Protein AF-A0A959URP3-F1 (afdb_monomer_lite)

Sequence (213 aa):
LNSGLGSYWPALAELLVPLSKSKFEQAGRLFHVIRETRNDAVHQGAWARHKAEHLTTLFLLLEEAMTLALMSKPDLTAQDLMITKPVIAESWHLLAHVRTLMLSNSFSYLPYPVEEDGTKQWHLLSDMAILKWIGQALTDPKKKSARLSFSVKQALEYQQDHEPGPLTISEATVRPPTASLSELTDRLEKDPEPILIVEDGRLLGLITAFDVM

Radius of gyration: 22.17 Å; chains: 1; bounding box: 57×44×55 Å

Foldseek 3Di:
DPDALVNCVVVLLVLLVVDDPVLSVLLVVLSVVLRVVVVDPDDDDVVVVVNVVSVVSNVVSSVVSVLSVQVVDPQDWLLNQFDFPFAAAEQQDQLLRVLCVCVVVVHQWHWYWDQDPNATFIWIQGPVLSCVQLVQQPVPPVVSVVSSRDGNNCQQVDDDPPGDHGRDIGGAAEDERSHGLVVLVVVCVVPQDWYFHDDPSDTGGIDGPVSND

Secondary structure (DSSP, 8-state):
----GGGGHHHHHHHTTTS-HHHHHHHHHHHHHHHHHHH-----HHHHHHHHHHHHHHHHHHHHHHHHHHHT-TT-BHHHHSEES-----TTSBHHHHHHHHHHHT-SEEEEEEEETTEEEEEEEEHHHHHHHHHTTTT-HHHHHHHHTSBHHHHHS---TTS------EEPPEE-TT-BHHHHHHHHHH--SPEEEEETTEEEEEE-GGGG-

pLDDT: mean 87.93, std 10.28, range [42.81, 98.12]

Structure (mmCIF, N/CA/C/O backbone):
data_AF-A0A959URP3-F1
#
_entry.id   AF-A0A959URP3-F1
#
loop_
_atom_site.group_PDB
_atom_site.id
_atom_site.type_symbol
_atom_site.label_atom_id
_atom_site.label_alt_id
_atom_site.label_comp_id
_atom_site.label_asym_id
_atom_site.label_entity_id
_atom_site.label_seq_id
_atom_site.pdbx_PDB_ins_code
_atom_site.Cartn_x
_atom_site.Cartn_y
_atom_site.Cartn_z
_atom_site.occupancy
_atom_site.B_iso_or_equiv
_atom_site.auth_seq_id
_atom_site.auth_comp_id
_atom_site.auth_asym_id
_atom_site.auth_atom_id
_atom_site.pdbx_PDB_model_num
ATOM 1 N N . LEU A 1 1 ? 18.078 -27.498 -18.596 1.00 42.81 1 LEU A N 1
ATOM 2 C CA . LEU A 1 1 ? 17.920 -26.114 -18.097 1.00 42.81 1 LEU A CA 1
ATOM 3 C C . LEU A 1 1 ? 18.828 -25.943 -16.884 1.00 42.81 1 LEU A C 1
ATOM 5 O O . LEU A 1 1 ? 18.405 -26.218 -15.777 1.00 42.81 1 LEU A O 1
ATOM 9 N N . ASN A 1 2 ? 20.104 -25.621 -17.101 1.00 47.50 2 ASN A N 1
ATOM 10 C CA . ASN A 1 2 ? 21.076 -25.401 -16.020 1.00 47.50 2 ASN A CA 1
ATOM 11 C C . ASN A 1 2 ? 21.906 -24.151 -16.338 1.00 47.50 2 ASN A C 1
ATOM 13 O O . ASN A 1 2 ? 23.132 -24.162 -16.360 1.00 47.50 2 ASN A O 1
ATOM 17 N N . SER A 1 3 ? 21.220 -23.064 -16.677 1.00 57.06 3 SER A N 1
ATOM 18 C CA . SER A 1 3 ? 21.856 -21.773 -16.876 1.00 57.06 3 SER A CA 1
ATOM 19 C C . SER A 1 3 ? 22.027 -21.127 -15.493 1.00 57.06 3 SER A C 1
ATOM 21 O O . SER A 1 3 ? 21.067 -20.739 -14.830 1.00 57.06 3 SER A O 1
ATOM 23 N N . GLY A 1 4 ? 23.266 -21.119 -14.986 1.00 70.81 4 GLY A N 1
ATOM 24 C CA . GLY A 1 4 ? 23.600 -20.485 -13.706 1.00 70.81 4 GLY A CA 1
ATOM 25 C C . GLY A 1 4 ? 23.263 -18.990 -13.708 1.00 70.81 4 GLY A C 1
ATOM 26 O O . GLY A 1 4 ? 23.092 -18.401 -14.774 1.00 70.81 4 GLY A O 1
ATOM 27 N N . LEU A 1 5 ? 23.199 -18.354 -12.530 1.00 72.00 5 LEU A N 1
ATOM 28 C CA . LEU A 1 5 ? 22.758 -16.955 -12.388 1.00 72.00 5 LEU A CA 1
ATOM 29 C C . LEU A 1 5 ? 23.497 -15.990 -13.340 1.00 72.00 5 LEU A C 1
ATOM 31 O O . LEU A 1 5 ? 22.887 -15.080 -13.881 1.00 72.00 5 LEU A O 1
ATOM 35 N N . GLY A 1 6 ? 24.778 -16.244 -13.636 1.00 77.06 6 GLY A N 1
ATOM 36 C CA . GLY A 1 6 ? 25.571 -15.435 -14.572 1.00 77.06 6 GLY A CA 1
ATOM 37 C C . GLY A 1 6 ? 25.043 -15.372 -16.013 1.00 77.06 6 GLY A C 1
ATOM 38 O O . GLY A 1 6 ? 25.339 -14.410 -16.710 1.00 77.06 6 GLY A O 1
ATOM 39 N N . SER A 1 7 ? 24.237 -16.342 -16.452 1.00 85.19 7 SER A N 1
ATOM 40 C CA . SER A 1 7 ? 23.626 -16.345 -17.792 1.00 85.19 7 SER A CA 1
ATOM 41 C C . SER A 1 7 ? 22.581 -15.246 -18.001 1.00 85.19 7 SER A C 1
ATOM 43 O O . SER A 1 7 ? 22.300 -14.897 -19.142 1.00 85.19 7 SER A O 1
ATOM 45 N N . TYR A 1 8 ? 22.040 -14.679 -16.918 1.00 84.44 8 TYR A N 1
ATOM 46 C CA . TYR A 1 8 ? 21.043 -13.608 -16.968 1.00 84.44 8 TYR A CA 1
ATOM 47 C C . TYR A 1 8 ? 21.668 -12.210 -17.034 1.00 84.44 8 TYR A C 1
ATOM 49 O O . TYR A 1 8 ? 20.955 -11.244 -17.288 1.00 84.44 8 TYR A O 1
ATOM 57 N N . TRP A 1 9 ? 22.988 -12.084 -16.838 1.00 87.88 9 TRP A N 1
ATOM 58 C CA . TRP A 1 9 ? 23.658 -10.782 -16.859 1.00 87.88 9 TRP A CA 1
ATOM 59 C C . TRP A 1 9 ? 23.457 -10.002 -18.165 1.00 87.88 9 TRP A C 1
ATOM 61 O O . TRP A 1 9 ? 23.167 -8.820 -18.059 1.00 87.88 9 TRP A O 1
ATOM 71 N N . PRO A 1 10 ? 23.546 -10.598 -19.374 1.00 89.50 10 PRO A N 1
ATOM 72 C CA . PRO A 1 10 ? 23.329 -9.845 -20.610 1.00 89.50 10 PRO A CA 1
ATOM 73 C C . PRO A 1 10 ? 21.941 -9.194 -20.674 1.00 89.50 10 PRO A C 1
ATOM 75 O O . PRO A 1 10 ? 21.843 -8.002 -20.937 1.00 89.50 10 PRO A O 1
ATOM 78 N N . ALA A 1 11 ? 20.888 -9.942 -20.333 1.00 87.44 11 ALA A N 1
ATOM 79 C CA . ALA A 1 11 ? 19.521 -9.422 -20.311 1.00 87.44 11 ALA A CA 1
ATOM 80 C C . ALA A 1 11 ? 19.326 -8.343 -19.230 1.00 87.44 11 ALA A C 1
ATOM 82 O O . ALA A 1 11 ? 18.676 -7.329 -19.465 1.00 87.44 11 ALA A O 1
ATOM 83 N N . LEU A 1 12 ? 19.921 -8.527 -18.045 1.00 86.44 12 LEU A N 1
ATOM 84 C CA . LEU A 1 12 ? 19.889 -7.509 -16.991 1.00 86.44 12 LEU A CA 1
ATOM 85 C C . LEU A 1 12 ? 20.676 -6.255 -17.388 1.00 86.44 12 LEU A C 1
ATOM 87 O O . LEU A 1 12 ? 20.239 -5.148 -17.105 1.00 86.44 12 LEU A O 1
ATOM 91 N N . ALA A 1 13 ? 21.813 -6.407 -18.062 1.00 88.69 13 ALA A N 1
ATOM 92 C CA . ALA A 1 13 ? 22.610 -5.287 -18.539 1.00 88.69 13 ALA A CA 1
ATOM 93 C C . ALA A 1 13 ? 21.848 -4.462 -19.584 1.00 88.69 13 ALA A C 1
ATOM 95 O O . ALA A 1 13 ? 21.914 -3.239 -19.528 1.00 88.69 13 ALA A O 1
ATOM 96 N N . GLU A 1 14 ? 21.088 -5.101 -20.479 1.00 89.25 14 GLU A N 1
ATOM 97 C CA . GLU A 1 14 ? 20.195 -4.402 -21.414 1.00 89.25 14 GLU A CA 1
ATOM 98 C C . GLU A 1 14 ? 19.126 -3.582 -20.681 1.00 89.25 14 GLU A C 1
ATOM 100 O O . GLU A 1 14 ? 18.909 -2.419 -21.018 1.00 89.25 14 GLU A O 1
ATOM 105 N N . LEU A 1 15 ? 18.516 -4.144 -19.631 1.00 86.19 15 LEU A N 1
ATOM 106 C CA . LEU A 1 15 ? 17.539 -3.426 -18.807 1.00 86.19 15 LEU A CA 1
ATOM 107 C C . LEU A 1 15 ? 18.145 -2.222 -18.078 1.00 86.19 15 LEU A C 1
ATOM 109 O O . LEU A 1 15 ? 17.456 -1.232 -17.880 1.00 86.19 15 LEU A O 1
ATOM 113 N N . LEU A 1 16 ? 19.421 -2.291 -17.693 1.00 89.94 16 LEU A N 1
ATOM 114 C CA . LEU A 1 16 ? 20.114 -1.252 -16.924 1.00 89.94 16 LEU A CA 1
ATOM 115 C C . LEU A 1 16 ? 20.685 -0.114 -17.790 1.00 89.94 16 LEU A C 1
ATOM 117 O O . LEU A 1 16 ? 21.208 0.853 -17.237 1.00 89.94 16 LEU A O 1
ATOM 121 N N . VAL A 1 17 ? 20.596 -0.203 -19.124 1.00 90.12 17 VAL A N 1
ATOM 122 C CA . VAL A 1 17 ? 21.086 0.826 -20.067 1.00 90.12 17 VAL A CA 1
ATOM 123 C C . VAL A 1 17 ? 20.580 2.246 -19.764 1.00 90.12 17 VAL A C 1
ATOM 125 O O . VAL A 1 17 ? 21.378 3.173 -19.909 1.00 90.12 17 VAL A O 1
ATOM 128 N N . PRO A 1 18 ? 19.321 2.466 -19.330 1.00 88.56 18 PRO A N 1
ATOM 129 C CA . PRO A 1 18 ? 18.831 3.808 -19.010 1.00 88.56 18 PRO A CA 1
ATOM 130 C C . PRO A 1 18 ? 19.547 4.482 -17.827 1.00 88.56 18 PRO A C 1
ATOM 132 O O . PRO A 1 18 ? 19.448 5.697 -17.665 1.00 88.56 18 PRO A O 1
ATOM 135 N N . LEU A 1 19 ? 20.263 3.727 -16.987 1.00 89.62 19 LEU A N 1
ATOM 136 C CA . LEU A 1 19 ? 20.943 4.274 -15.815 1.00 89.62 19 LEU A CA 1
ATOM 137 C C . LEU A 1 19 ? 22.211 5.055 -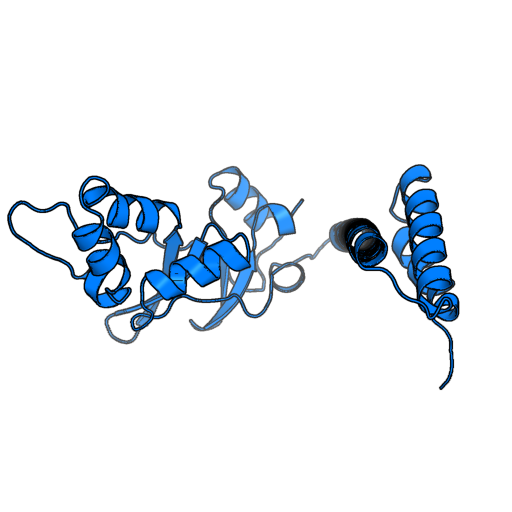16.181 1.00 89.62 19 LEU A C 1
ATOM 139 O O . LEU A 1 19 ? 22.889 4.806 -17.177 1.00 89.62 19 LEU A O 1
ATOM 143 N N . SER A 1 20 ? 22.620 5.955 -15.282 1.00 90.88 20 SER A N 1
ATOM 144 C CA . SER A 1 20 ? 23.944 6.582 -15.373 1.00 90.88 20 SER A CA 1
ATOM 145 C C . SER A 1 20 ? 25.072 5.541 -15.329 1.00 90.88 20 SER A C 1
ATOM 147 O O . SER A 1 20 ? 24.964 4.513 -14.656 1.00 90.88 20 SER A O 1
ATOM 149 N N . LYS A 1 21 ? 26.216 5.853 -15.954 1.00 90.94 21 LYS A N 1
ATOM 150 C CA . LYS A 1 21 ? 27.402 4.976 -15.974 1.00 90.94 21 LYS A CA 1
ATOM 151 C C . LYS A 1 21 ? 27.806 4.472 -14.580 1.00 90.94 21 LYS A C 1
ATOM 153 O O . LYS A 1 21 ? 28.089 3.292 -14.415 1.00 90.94 21 LYS A O 1
ATOM 158 N N . SER A 1 22 ? 27.786 5.347 -13.571 1.00 93.06 22 SER A N 1
ATOM 159 C CA . SER A 1 22 ? 28.130 4.986 -12.186 1.00 93.06 22 SER A CA 1
ATOM 160 C C . SER A 1 22 ? 27.169 3.940 -11.601 1.00 93.06 22 SER A C 1
ATOM 162 O O . SER A 1 22 ? 27.611 2.943 -11.024 1.00 93.06 22 SER A O 1
ATOM 164 N N . LYS A 1 23 ? 25.856 4.129 -11.802 1.00 90.62 23 LYS A N 1
ATOM 165 C CA . LYS A 1 23 ? 24.812 3.199 -11.344 1.00 90.62 23 LYS A CA 1
ATOM 166 C C . LYS A 1 23 ? 24.862 1.869 -12.099 1.00 90.62 23 LYS A C 1
ATOM 168 O O . LYS A 1 23 ? 24.754 0.816 -11.478 1.00 90.62 23 LYS A O 1
ATOM 173 N N . PHE A 1 24 ? 25.121 1.898 -13.406 1.00 90.81 24 PHE A N 1
ATOM 174 C CA . PHE A 1 24 ? 25.333 0.693 -14.210 1.00 90.81 24 PHE A CA 1
ATOM 175 C C . PHE A 1 24 ? 26.529 -0.132 -13.699 1.00 90.81 24 PHE A C 1
ATOM 177 O O . PHE A 1 24 ? 26.418 -1.335 -13.459 1.00 90.81 24 PHE A O 1
ATOM 184 N N . GLU A 1 25 ? 27.673 0.516 -13.454 1.00 90.81 25 GLU A N 1
ATOM 185 C CA . GLU A 1 25 ? 28.853 -0.146 -12.886 1.00 90.81 25 GLU A CA 1
ATOM 186 C C . GLU A 1 25 ? 28.585 -0.690 -11.473 1.00 90.81 25 GLU A C 1
ATOM 188 O O . GLU A 1 25 ? 29.051 -1.778 -11.124 1.00 90.81 25 GLU A O 1
ATOM 193 N N . GLN A 1 26 ? 27.818 0.038 -10.654 1.00 92.38 26 GLN A N 1
ATOM 194 C CA . GLN A 1 26 ? 27.389 -0.416 -9.330 1.00 92.38 26 GLN A CA 1
ATOM 195 C C . GLN A 1 26 ? 26.505 -1.663 -9.412 1.00 92.38 26 GLN A C 1
ATOM 197 O O . GLN A 1 26 ? 26.771 -2.627 -8.694 1.00 92.38 26 GLN A O 1
ATOM 202 N N . ALA A 1 27 ? 25.511 -1.679 -10.301 1.00 90.31 27 ALA A N 1
ATOM 203 C CA . ALA A 1 27 ? 24.654 -2.837 -10.528 1.00 90.31 27 ALA A CA 1
ATOM 204 C C . ALA A 1 27 ? 25.477 -4.065 -10.949 1.00 90.31 27 ALA A C 1
ATOM 206 O O . ALA A 1 27 ? 25.278 -5.153 -10.408 1.00 90.31 27 ALA A O 1
ATOM 207 N N . GLY A 1 28 ? 26.476 -3.882 -11.822 1.00 90.12 28 GLY A N 1
ATOM 208 C CA . GLY A 1 28 ? 27.412 -4.946 -12.201 1.00 90.12 28 GLY A CA 1
ATOM 209 C C . GLY A 1 28 ? 28.213 -5.499 -11.025 1.00 90.12 28 GLY A C 1
ATOM 210 O O . GLY A 1 28 ? 28.312 -6.719 -10.862 1.00 90.12 28 GLY A O 1
ATOM 211 N N . ARG A 1 29 ? 28.732 -4.626 -10.150 1.00 90.56 29 ARG A N 1
ATOM 212 C CA . ARG A 1 29 ? 29.422 -5.056 -8.921 1.00 90.56 29 ARG A CA 1
ATOM 213 C C . ARG A 1 29 ? 28.488 -5.822 -7.985 1.00 90.56 29 ARG A C 1
ATOM 215 O O . ARG A 1 29 ? 28.868 -6.886 -7.501 1.00 90.56 29 ARG A O 1
ATOM 222 N N . LEU A 1 30 ? 27.275 -5.320 -7.751 1.00 90.00 30 LEU A N 1
ATOM 223 C CA . LEU A 1 30 ? 26.287 -5.963 -6.877 1.00 90.00 30 LEU A CA 1
ATOM 224 C C . LEU A 1 30 ? 25.868 -7.334 -7.414 1.00 90.00 30 LEU A C 1
ATOM 226 O O . LEU A 1 30 ? 25.884 -8.314 -6.669 1.00 90.00 30 LEU A O 1
ATOM 230 N N . PHE A 1 31 ? 25.579 -7.430 -8.713 1.00 87.88 31 PHE A N 1
ATOM 231 C CA . PHE A 1 31 ? 25.250 -8.691 -9.370 1.00 87.88 31 PHE A CA 1
ATOM 232 C C . PHE A 1 31 ? 26.387 -9.711 -9.248 1.00 87.88 31 PHE A C 1
ATOM 234 O O . PHE A 1 31 ? 26.143 -10.871 -8.912 1.00 87.88 31 PHE A O 1
ATOM 241 N N . HIS A 1 32 ? 27.637 -9.283 -9.459 1.00 86.56 32 HIS A N 1
ATOM 242 C CA . HIS A 1 32 ? 28.803 -10.143 -9.271 1.00 86.56 32 HIS A CA 1
ATOM 243 C C . HIS A 1 32 ? 28.893 -10.650 -7.827 1.00 86.56 32 HIS A C 1
ATOM 245 O O . HIS A 1 32 ? 29.015 -11.854 -7.612 1.00 86.56 32 HIS A O 1
ATOM 251 N N . VAL A 1 33 ? 28.762 -9.760 -6.836 1.00 84.19 33 VAL A N 1
ATOM 252 C CA . VAL A 1 33 ? 28.784 -10.139 -5.415 1.00 84.19 33 VAL A CA 1
ATOM 253 C C . VAL A 1 33 ? 27.692 -11.161 -5.103 1.00 84.19 33 VAL A C 1
ATOM 255 O O . VAL A 1 33 ? 27.986 -12.166 -4.464 1.00 84.19 33 VAL A O 1
ATOM 258 N N . ILE A 1 34 ? 26.463 -10.966 -5.589 1.00 82.56 34 ILE A N 1
ATOM 259 C CA . ILE A 1 34 ? 25.344 -11.902 -5.390 1.00 82.56 34 ILE A CA 1
ATOM 260 C C . ILE A 1 34 ? 25.616 -13.255 -6.061 1.00 82.56 34 ILE A C 1
ATOM 262 O O . ILE A 1 34 ? 25.319 -14.305 -5.486 1.00 82.56 34 ILE A O 1
ATOM 266 N N . ARG A 1 35 ? 26.205 -13.254 -7.261 1.00 82.19 35 ARG A N 1
ATOM 267 C CA . ARG A 1 35 ? 26.544 -14.474 -8.002 1.00 82.19 35 ARG A CA 1
ATOM 268 C C . ARG A 1 35 ? 27.600 -15.309 -7.283 1.00 82.19 35 ARG A C 1
ATOM 270 O O . ARG A 1 35 ? 27.363 -16.499 -7.081 1.00 82.19 35 ARG A O 1
ATOM 277 N N . GLU A 1 36 ? 28.723 -14.702 -6.901 1.00 78.25 36 GLU A N 1
ATOM 278 C CA . GLU A 1 36 ? 29.783 -15.382 -6.138 1.00 78.25 36 GLU A CA 1
ATOM 279 C C . GLU A 1 36 ? 29.213 -15.916 -4.825 1.00 78.25 36 GLU A C 1
ATOM 281 O O . GLU A 1 36 ? 29.305 -17.098 -4.526 1.00 78.25 36 GLU A O 1
ATOM 286 N N . THR A 1 37 ? 28.437 -15.081 -4.141 1.00 71.81 37 THR A N 1
ATOM 287 C CA . THR A 1 37 ? 27.746 -15.426 -2.901 1.00 71.81 37 THR A CA 1
ATOM 288 C C . THR A 1 37 ? 26.794 -16.625 -3.008 1.00 71.81 37 THR A C 1
ATOM 290 O O . THR A 1 37 ? 26.614 -17.351 -2.031 1.00 71.81 37 THR A O 1
ATOM 293 N N . ARG A 1 38 ? 26.113 -16.809 -4.146 1.00 70.81 38 ARG A N 1
ATOM 294 C CA . ARG A 1 38 ? 25.241 -17.971 -4.396 1.00 70.81 38 ARG A CA 1
ATOM 295 C C . ARG A 1 38 ? 26.061 -19.241 -4.619 1.00 70.81 38 ARG A C 1
ATOM 297 O O . ARG A 1 38 ? 25.599 -20.333 -4.303 1.00 70.81 38 ARG A O 1
ATOM 304 N N . ASN A 1 39 ? 27.224 -19.096 -5.247 1.00 68.62 39 ASN A N 1
ATOM 305 C CA . ASN A 1 39 ? 28.123 -20.203 -5.549 1.00 68.62 39 ASN A CA 1
ATOM 306 C C . ASN A 1 39 ? 28.945 -20.613 -4.315 1.00 68.62 39 ASN A C 1
ATOM 308 O O . ASN A 1 39 ? 29.257 -21.792 -4.166 1.00 68.62 39 ASN A O 1
ATOM 312 N N . ASP A 1 40 ? 29.184 -19.676 -3.399 1.00 66.12 40 ASP A N 1
ATOM 313 C CA . ASP A 1 40 ? 29.741 -19.914 -2.074 1.00 66.12 40 ASP A CA 1
ATOM 314 C C . ASP A 1 40 ? 28.659 -20.488 -1.145 1.00 66.12 40 ASP A C 1
ATOM 316 O O . ASP A 1 40 ? 27.966 -19.786 -0.401 1.00 66.12 40 ASP A O 1
ATOM 320 N N . ALA A 1 41 ? 28.492 -21.809 -1.172 1.00 56.88 41 ALA A N 1
ATOM 321 C CA . ALA A 1 41 ? 27.824 -22.503 -0.083 1.00 56.88 41 ALA A CA 1
ATOM 322 C C . ALA A 1 41 ? 28.705 -22.348 1.161 1.00 56.88 41 ALA A C 1
ATOM 324 O O . ALA A 1 41 ? 29.733 -23.007 1.174 1.00 56.88 41 ALA A O 1
ATOM 325 N N . VAL A 1 42 ? 28.366 -21.496 2.152 1.00 55.00 42 VAL A N 1
ATOM 326 C CA . VAL A 1 42 ? 28.785 -21.645 3.571 1.00 55.00 42 VAL A CA 1
ATOM 327 C C . VAL A 1 42 ? 28.341 -20.503 4.519 1.00 55.00 42 VAL A C 1
ATOM 329 O O . VAL A 1 42 ? 28.271 -19.322 4.194 1.00 55.00 42 VAL A O 1
ATOM 332 N N . HIS A 1 43 ? 28.029 -20.974 5.728 1.00 61.22 43 HIS A N 1
ATOM 333 C CA . HIS A 1 43 ? 27.783 -20.421 7.066 1.00 61.22 43 HIS A CA 1
ATOM 334 C C . HIS A 1 43 ? 28.288 -19.002 7.424 1.00 61.22 43 HIS A C 1
ATOM 336 O O . HIS A 1 43 ? 29.491 -18.799 7.524 1.00 61.22 43 HIS A O 1
ATOM 342 N N . GLN A 1 44 ? 27.363 -18.076 7.759 1.00 58.66 44 GLN A N 1
ATOM 343 C CA . GLN A 1 44 ? 27.418 -17.102 8.886 1.00 58.66 44 GLN A CA 1
ATOM 344 C C . GLN A 1 44 ? 26.278 -16.052 8.806 1.00 58.66 44 GLN A C 1
ATOM 346 O O . GLN A 1 44 ? 25.977 -15.506 7.747 1.00 58.66 44 GLN A O 1
ATOM 351 N N . GLY A 1 45 ? 25.641 -15.734 9.943 1.00 60.00 45 GLY A N 1
ATOM 352 C CA . GLY A 1 45 ? 24.441 -14.875 10.008 1.00 60.00 45 GLY A CA 1
ATOM 353 C C . GLY A 1 45 ? 24.665 -13.369 9.790 1.00 60.00 45 GLY A C 1
ATOM 354 O O . GLY A 1 45 ? 23.763 -12.686 9.311 1.00 60.00 45 GLY A O 1
ATOM 355 N N . ALA A 1 46 ? 25.855 -12.834 10.089 1.00 60.66 46 ALA A N 1
ATOM 356 C CA . ALA A 1 46 ? 26.200 -11.437 9.779 1.00 60.66 46 ALA A CA 1
ATOM 357 C C . ALA A 1 46 ? 26.308 -11.206 8.262 1.00 60.66 46 ALA A C 1
ATOM 359 O O . ALA A 1 46 ? 25.862 -10.187 7.739 1.00 60.66 46 ALA A O 1
ATOM 360 N N . TRP A 1 47 ? 26.809 -12.215 7.549 1.00 64.81 47 TRP A N 1
ATOM 361 C CA . TRP A 1 47 ? 26.951 -12.193 6.102 1.00 64.81 47 TRP A CA 1
ATOM 362 C C . TRP A 1 47 ? 25.587 -12.224 5.394 1.00 64.81 47 TRP A C 1
ATOM 364 O O . TRP A 1 47 ? 25.392 -11.520 4.413 1.00 64.81 47 TRP A O 1
ATOM 374 N N . ALA A 1 48 ? 24.588 -12.931 5.937 1.00 64.38 48 ALA A N 1
ATOM 375 C CA . ALA A 1 48 ? 23.228 -12.950 5.385 1.00 64.38 48 ALA A CA 1
ATOM 376 C C . ALA A 1 48 ? 22.529 -11.574 5.376 1.00 64.38 48 ALA A C 1
ATOM 378 O O . ALA A 1 48 ? 21.798 -11.276 4.434 1.00 64.38 48 ALA A O 1
ATOM 379 N N . ARG A 1 49 ? 22.773 -10.715 6.379 1.00 68.19 49 ARG A N 1
ATOM 380 C CA . ARG A 1 49 ? 22.201 -9.354 6.416 1.00 68.19 49 ARG A CA 1
ATOM 381 C C . ARG A 1 49 ? 22.797 -8.455 5.338 1.00 68.19 49 ARG A C 1
ATOM 383 O O . ARG A 1 49 ? 22.055 -7.841 4.584 1.00 68.19 49 ARG A O 1
ATOM 390 N N . HIS A 1 50 ? 24.121 -8.467 5.211 1.00 72.81 50 HIS A N 1
ATOM 391 C CA . HIS A 1 50 ? 24.833 -7.718 4.175 1.00 72.81 50 HIS A CA 1
ATOM 392 C C . HIS A 1 50 ? 24.419 -8.157 2.754 1.00 72.81 50 HIS A C 1
ATOM 394 O O . HIS A 1 50 ? 24.332 -7.351 1.833 1.00 72.81 50 HIS A O 1
ATOM 400 N N . LYS A 1 51 ? 24.084 -9.442 2.566 1.00 74.19 51 LYS A N 1
ATOM 401 C CA . LYS A 1 51 ? 23.518 -9.940 1.300 1.00 74.19 51 LYS A CA 1
ATOM 402 C C . LYS A 1 51 ? 22.125 -9.411 1.007 1.00 74.19 51 LYS A C 1
ATOM 404 O O . LYS A 1 51 ? 21.844 -9.089 -0.142 1.00 74.19 51 LYS A O 1
ATOM 409 N N . ALA A 1 52 ? 21.254 -9.391 2.015 1.00 78.56 52 ALA A N 1
ATOM 410 C CA . ALA A 1 52 ? 19.910 -8.855 1.861 1.00 78.56 52 ALA A CA 1
ATOM 411 C C . ALA A 1 52 ? 19.984 -7.383 1.439 1.00 78.56 52 ALA A C 1
ATOM 413 O O . ALA A 1 52 ? 19.317 -6.996 0.492 1.00 78.56 52 ALA A O 1
ATOM 414 N N . GLU A 1 53 ? 20.887 -6.609 2.042 1.00 85.12 53 GLU A N 1
ATOM 415 C CA . GLU A 1 53 ? 21.139 -5.214 1.669 1.00 85.12 53 GLU A CA 1
ATOM 416 C C . GLU A 1 53 ? 21.614 -5.060 0.212 1.00 85.12 53 GLU A C 1
ATOM 418 O O . GLU A 1 53 ? 21.071 -4.248 -0.539 1.00 85.12 53 GLU A O 1
ATOM 423 N N . HIS A 1 54 ? 22.573 -5.879 -0.234 1.00 86.06 54 HIS A N 1
ATOM 424 C CA . HIS A 1 54 ? 23.042 -5.866 -1.626 1.00 86.06 54 HIS A CA 1
ATOM 425 C C . HIS A 1 54 ? 21.961 -6.275 -2.632 1.00 86.06 54 HIS A C 1
ATOM 427 O O . HIS A 1 54 ? 21.886 -5.693 -3.714 1.00 86.06 54 HIS A O 1
ATOM 433 N N . LEU A 1 55 ? 21.131 -7.264 -2.288 1.00 86.62 55 LEU A N 1
ATOM 434 C CA . LEU A 1 55 ? 19.985 -7.671 -3.102 1.00 86.62 55 LEU A CA 1
ATOM 435 C C . LEU A 1 55 ? 18.961 -6.548 -3.202 1.00 86.62 55 LEU A C 1
ATOM 437 O O . LEU A 1 55 ? 18.567 -6.206 -4.311 1.00 86.62 55 LEU A O 1
ATOM 441 N N . THR A 1 56 ? 18.593 -5.935 -2.075 1.00 87.94 56 THR A N 1
ATOM 442 C CA . THR A 1 56 ? 17.706 -4.768 -2.056 1.00 87.94 56 THR A CA 1
ATOM 443 C C . THR A 1 56 ? 18.266 -3.657 -2.934 1.00 87.94 56 THR A C 1
ATOM 445 O O . THR A 1 56 ? 17.558 -3.144 -3.788 1.00 87.94 56 THR A O 1
ATOM 448 N N . THR A 1 57 ? 19.556 -3.340 -2.811 1.00 90.19 57 THR A N 1
ATOM 449 C CA . THR A 1 57 ? 20.187 -2.286 -3.621 1.00 90.19 57 THR A CA 1
ATOM 450 C C . THR A 1 57 ? 20.161 -2.616 -5.112 1.00 90.19 57 THR A C 1
ATOM 452 O O . THR A 1 57 ? 19.866 -1.748 -5.929 1.00 90.19 57 THR A O 1
ATOM 455 N N . LEU A 1 58 ? 20.451 -3.866 -5.488 1.00 89.19 58 LEU A N 1
ATOM 456 C CA . LEU A 1 58 ? 20.374 -4.283 -6.886 1.00 89.19 58 LEU A CA 1
ATOM 457 C C . LEU A 1 58 ? 18.937 -4.183 -7.416 1.00 89.19 58 LEU A C 1
ATOM 459 O O . LEU A 1 58 ? 18.750 -3.727 -8.540 1.00 89.19 58 LEU A O 1
ATOM 463 N N . PHE A 1 59 ? 17.939 -4.584 -6.625 1.00 90.19 59 PHE A N 1
ATOM 464 C CA . PHE A 1 59 ? 16.538 -4.485 -7.025 1.00 90.19 59 PHE A CA 1
ATOM 465 C C . PHE A 1 59 ? 16.073 -3.040 -7.172 1.00 90.19 59 PHE A C 1
ATOM 467 O O . PHE A 1 59 ? 15.408 -2.755 -8.157 1.00 90.19 59 PHE A O 1
ATOM 474 N N . LEU A 1 60 ? 16.505 -2.129 -6.297 1.00 89.19 60 LEU A N 1
ATOM 475 C CA . LEU A 1 60 ? 16.213 -0.699 -6.438 1.00 89.19 60 LEU A CA 1
ATOM 476 C C . LEU A 1 60 ? 16.803 -0.115 -7.732 1.00 89.19 60 LEU A C 1
ATOM 478 O O . LEU A 1 60 ? 16.153 0.672 -8.409 1.00 89.19 60 LEU A O 1
ATOM 482 N N . LEU A 1 61 ? 18.018 -0.523 -8.121 1.00 89.94 61 LEU A N 1
ATOM 483 C CA . LEU A 1 61 ? 18.614 -0.089 -9.393 1.00 89.94 61 LEU A CA 1
ATOM 484 C C . LEU A 1 61 ? 17.877 -0.667 -10.609 1.00 89.94 61 LEU A C 1
ATOM 486 O O . LEU A 1 61 ? 17.755 0.005 -11.630 1.00 89.94 61 LEU A O 1
ATOM 490 N N . LEU A 1 62 ? 17.407 -1.914 -10.517 1.00 89.00 62 LEU A N 1
ATOM 491 C CA . LEU A 1 62 ? 16.598 -2.532 -11.569 1.00 89.00 62 LEU A CA 1
ATOM 492 C C . LEU A 1 62 ? 15.235 -1.852 -11.693 1.00 89.00 62 LEU A C 1
ATOM 494 O O . LEU A 1 62 ? 14.800 -1.585 -12.807 1.00 89.00 62 LEU A O 1
ATOM 498 N N . GLU A 1 63 ? 14.587 -1.564 -10.568 1.00 87.38 63 GLU A N 1
ATOM 499 C CA . GLU A 1 63 ? 13.334 -0.818 -10.493 1.00 87.38 63 GLU A CA 1
ATOM 500 C C . GLU A 1 63 ? 13.482 0.554 -11.145 1.00 87.38 63 GLU A C 1
ATOM 502 O O . GLU A 1 63 ? 12.765 0.837 -12.095 1.00 87.38 63 GLU A O 1
ATOM 507 N N . GLU A 1 64 ? 14.498 1.334 -10.763 1.00 88.06 64 GLU A N 1
ATOM 508 C CA . GLU A 1 64 ? 14.783 2.633 -11.385 1.00 88.06 64 GLU A CA 1
ATOM 509 C C . GLU A 1 64 ? 14.957 2.517 -12.909 1.00 88.06 64 GLU A C 1
ATOM 511 O O . GLU A 1 64 ? 14.401 3.307 -13.672 1.00 88.06 64 GLU A O 1
ATOM 516 N N . ALA A 1 65 ? 15.705 1.517 -13.379 1.00 87.56 65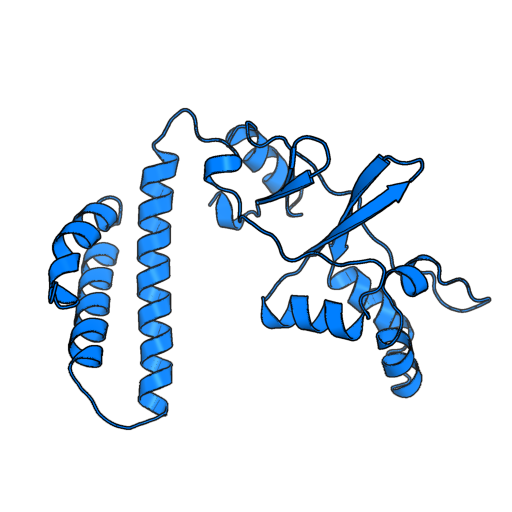 ALA A N 1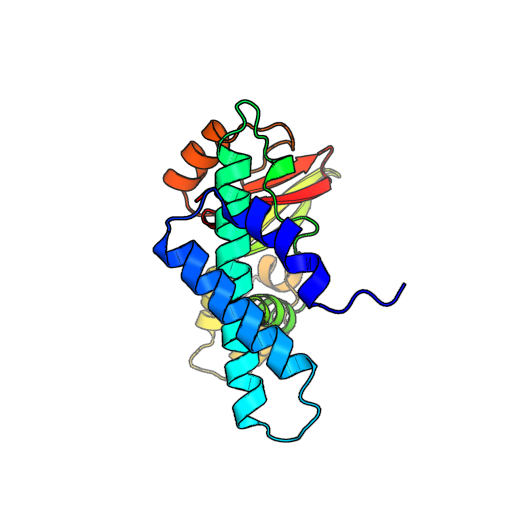
ATOM 517 C CA . ALA A 1 65 ? 15.929 1.330 -14.807 1.00 87.56 65 ALA A CA 1
ATOM 518 C C . ALA A 1 65 ? 14.637 0.965 -15.560 1.00 87.56 65 ALA A C 1
ATOM 520 O O . ALA A 1 65 ? 14.391 1.475 -16.656 1.00 87.56 65 ALA A O 1
ATOM 521 N N . MET A 1 66 ? 13.798 0.113 -14.962 1.00 85.25 66 MET A N 1
ATOM 522 C CA . MET A 1 66 ? 12.488 -0.244 -15.507 1.00 85.25 66 MET A CA 1
ATOM 523 C C . MET A 1 66 ? 11.542 0.956 -15.518 1.00 85.25 66 MET A C 1
ATOM 525 O O . MET A 1 66 ? 10.884 1.1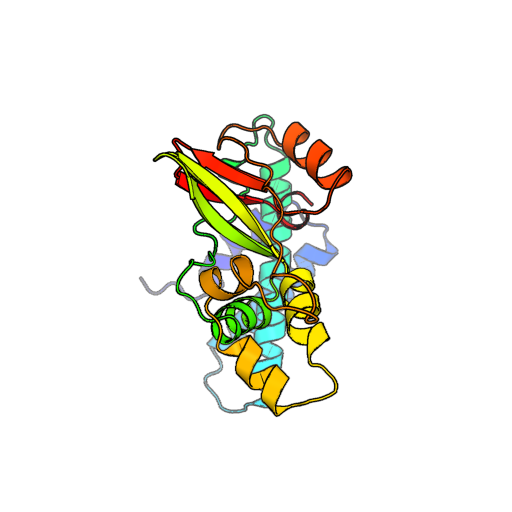80 -16.531 1.00 85.25 66 MET A O 1
ATOM 529 N N . THR A 1 67 ? 11.515 1.755 -14.452 1.00 83.50 67 THR A N 1
ATOM 530 C CA . THR A 1 67 ? 10.713 2.979 -14.366 1.00 83.50 67 THR A CA 1
ATOM 531 C C . THR A 1 67 ? 11.112 3.973 -15.452 1.00 83.50 67 THR A C 1
ATOM 533 O O . THR A 1 67 ? 10.253 4.414 -16.210 1.00 83.50 67 THR A O 1
ATOM 536 N N . LEU A 1 68 ? 12.409 4.2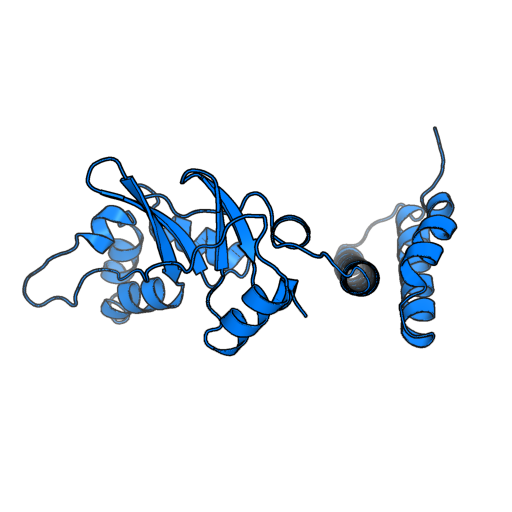40 -15.646 1.00 84.50 68 LEU A N 1
ATOM 537 C CA . LEU A 1 68 ? 12.892 5.112 -16.728 1.00 84.50 68 LEU A CA 1
ATOM 538 C C . LEU A 1 68 ? 12.502 4.595 -18.124 1.00 84.50 68 LEU A C 1
ATOM 540 O O . LEU A 1 68 ? 12.106 5.369 -19.004 1.00 84.50 68 LEU A O 1
ATOM 544 N N . ALA A 1 69 ? 12.594 3.280 -18.337 1.00 83.31 69 ALA A N 1
ATOM 545 C CA . ALA A 1 69 ? 12.183 2.656 -19.591 1.00 83.31 69 ALA A CA 1
ATOM 546 C C . ALA A 1 69 ? 10.662 2.747 -19.816 1.00 83.31 69 ALA A C 1
ATOM 548 O O . ALA A 1 69 ? 10.221 2.958 -20.948 1.00 83.31 69 ALA A O 1
ATOM 549 N N . LEU A 1 70 ? 9.859 2.609 -18.756 1.00 82.31 70 LEU A N 1
ATOM 550 C CA . LEU A 1 70 ? 8.404 2.750 -18.801 1.00 82.31 70 LEU A CA 1
ATOM 551 C C . LEU A 1 70 ? 7.994 4.200 -19.054 1.00 82.31 70 LEU A C 1
ATOM 553 O O . LEU A 1 70 ? 7.246 4.444 -19.992 1.00 82.31 70 LEU A O 1
ATOM 557 N N . MET A 1 71 ? 8.542 5.161 -18.311 1.00 80.56 71 MET A N 1
ATOM 558 C CA . MET A 1 71 ? 8.245 6.595 -18.447 1.00 80.56 71 MET A CA 1
ATOM 559 C C . MET A 1 71 ? 8.579 7.171 -19.829 1.00 80.56 71 MET A C 1
ATOM 561 O O . MET A 1 71 ? 8.070 8.222 -20.206 1.00 80.56 71 MET A O 1
ATOM 565 N N . SER A 1 72 ? 9.403 6.478 -20.619 1.00 79.19 72 SER A N 1
ATOM 566 C CA . SER A 1 72 ? 9.674 6.843 -22.014 1.00 79.19 72 SER A CA 1
ATOM 567 C C . SER A 1 72 ? 8.513 6.510 -22.969 1.00 79.19 72 SER A C 1
ATOM 569 O O . SER A 1 72 ? 8.562 6.880 -24.145 1.00 79.19 72 SER A O 1
ATOM 571 N N . LYS A 1 73 ? 7.477 5.794 -22.508 1.00 81.44 73 LYS A N 1
ATOM 572 C CA . LYS A 1 73 ? 6.290 5.454 -23.302 1.00 81.44 73 LYS A CA 1
ATOM 573 C C . LYS A 1 73 ? 5.250 6.584 -23.236 1.00 81.44 73 LYS A C 1
ATOM 575 O O . LYS A 1 73 ? 4.904 7.014 -22.140 1.00 81.44 73 LYS A O 1
ATOM 580 N N . PRO A 1 74 ? 4.697 7.023 -24.381 1.00 75.56 74 PRO A N 1
ATOM 581 C CA . PRO A 1 74 ? 3.765 8.152 -24.430 1.00 75.56 74 PRO A CA 1
ATOM 582 C C . PRO A 1 74 ? 2.385 7.859 -23.817 1.00 75.56 74 PRO A C 1
ATOM 584 O O . PRO A 1 74 ? 1.735 8.783 -23.341 1.00 75.56 74 PRO A O 1
ATOM 587 N N . ASP A 1 75 ? 1.960 6.593 -23.791 1.00 85.88 75 ASP A N 1
ATOM 588 C CA . ASP A 1 75 ? 0.593 6.191 -23.422 1.00 85.88 75 ASP A CA 1
ATOM 589 C C . ASP A 1 75 ? 0.550 5.402 -22.104 1.00 85.88 75 ASP A C 1
ATOM 591 O O . ASP A 1 75 ? -0.155 4.401 -21.988 1.00 85.88 75 ASP A O 1
ATOM 595 N N . LEU A 1 76 ? 1.356 5.805 -21.118 1.00 90.31 76 LEU A N 1
ATOM 596 C CA . LEU A 1 76 ? 1.409 5.115 -19.832 1.00 90.31 76 LEU A CA 1
ATOM 597 C C . LEU A 1 76 ? 0.122 5.339 -19.026 1.00 90.31 76 LEU A C 1
ATOM 599 O O . LEU A 1 76 ? -0.299 6.481 -18.804 1.00 90.31 76 LEU A O 1
ATOM 603 N N . THR A 1 77 ? -0.475 4.245 -18.559 1.00 93.69 77 THR A N 1
ATOM 604 C CA . THR A 1 77 ? -1.729 4.261 -17.801 1.00 93.69 77 THR A CA 1
ATOM 605 C C . THR A 1 77 ? -1.534 3.816 -16.354 1.00 93.69 77 THR A C 1
ATOM 607 O O . THR A 1 77 ? -0.512 3.236 -15.988 1.00 93.69 77 THR A O 1
ATOM 610 N N . ALA A 1 78 ? -2.546 4.043 -15.516 1.00 94.56 78 ALA A N 1
ATOM 611 C CA . ALA A 1 78 ? -2.564 3.569 -14.137 1.00 94.56 78 ALA A CA 1
ATOM 612 C C . ALA A 1 78 ? -2.335 2.052 -14.025 1.00 94.56 78 ALA A C 1
ATOM 614 O O . ALA A 1 78 ? -1.654 1.598 -13.109 1.00 94.56 78 ALA A O 1
ATOM 615 N N . GLN A 1 79 ? -2.863 1.260 -14.962 1.00 94.75 79 GLN A N 1
ATOM 616 C CA . GLN A 1 79 ? -2.680 -0.192 -14.967 1.00 94.75 79 GLN A CA 1
ATOM 617 C C . GLN A 1 79 ? -1.218 -0.617 -15.157 1.00 94.75 79 GLN A C 1
ATOM 619 O O . GLN A 1 79 ? -0.830 -1.668 -14.645 1.00 94.75 79 GLN A O 1
ATOM 624 N N . ASP A 1 80 ? -0.419 0.189 -15.860 1.00 90.88 80 ASP A N 1
ATOM 625 C CA . ASP A 1 80 ? 0.998 -0.090 -16.113 1.00 90.88 80 ASP A CA 1
ATOM 626 C C . ASP A 1 80 ? 1.885 0.186 -14.889 1.00 90.88 80 ASP A C 1
ATOM 628 O O . ASP A 1 80 ? 2.997 -0.335 -14.814 1.00 90.88 80 ASP A O 1
ATOM 632 N N . LEU A 1 81 ? 1.399 1.002 -13.945 1.00 90.00 81 LEU A N 1
ATOM 633 C CA . LEU A 1 81 ? 2.156 1.488 -12.787 1.00 90.00 81 LEU A CA 1
ATOM 634 C C . LEU A 1 81 ? 1.682 0.928 -11.447 1.00 90.00 81 LEU A C 1
ATOM 636 O O . LEU A 1 81 ? 2.465 0.826 -10.509 1.00 90.00 81 LEU A O 1
ATOM 640 N N . MET A 1 82 ? 0.396 0.602 -11.325 1.00 93.56 82 MET A N 1
ATOM 641 C CA . MET A 1 82 ? -0.200 0.296 -10.029 1.00 93.56 82 MET A CA 1
ATOM 642 C C . MET A 1 82 ? 0.404 -0.932 -9.350 1.00 93.56 82 MET A C 1
ATOM 644 O O . MET A 1 82 ? 0.647 -1.979 -9.959 1.00 93.56 82 MET A O 1
ATOM 648 N N . ILE A 1 83 ? 0.480 -0.858 -8.024 1.00 91.19 83 ILE A N 1
ATOM 649 C CA . ILE A 1 83 ? 0.688 -2.031 -7.188 1.00 91.19 83 ILE A CA 1
ATOM 650 C C . ILE A 1 83 ? -0.563 -2.899 -7.291 1.00 91.19 83 ILE A C 1
ATOM 652 O O . ILE A 1 83 ? -1.649 -2.530 -6.839 1.00 91.19 83 ILE A O 1
ATOM 656 N N . THR A 1 84 ? -0.413 -4.079 -7.887 1.00 92.06 84 THR A N 1
ATOM 657 C CA . THR A 1 84 ? -1.513 -5.043 -8.002 1.00 92.06 84 THR A CA 1
ATOM 658 C C . THR A 1 84 ? -1.770 -5.755 -6.674 1.00 92.06 84 THR A C 1
ATOM 660 O O . THR A 1 84 ? -0.840 -6.043 -5.922 1.00 92.06 84 THR A O 1
ATOM 663 N N . LYS A 1 85 ? -3.038 -6.104 -6.408 1.00 89.06 85 LYS A N 1
ATOM 664 C CA . LYS A 1 85 ? -3.470 -6.841 -5.197 1.00 89.06 85 LYS A CA 1
ATOM 665 C C . LYS A 1 85 ? -3.073 -6.137 -3.886 1.00 89.06 85 LYS A C 1
ATOM 667 O O . LYS A 1 85 ? -2.360 -6.720 -3.065 1.00 89.06 85 LYS A O 1
ATOM 672 N N . PRO A 1 86 ? -3.545 -4.902 -3.670 1.00 93.25 86 PRO A N 1
ATOM 673 C CA . PRO A 1 86 ? -3.252 -4.174 -2.449 1.00 93.25 86 PRO A CA 1
ATOM 674 C C . PRO A 1 86 ? -3.811 -4.910 -1.228 1.00 93.25 86 PRO A C 1
ATOM 676 O O . PRO A 1 86 ? -4.883 -5.517 -1.280 1.00 93.25 86 PRO A O 1
ATOM 679 N N . VAL A 1 87 ? -3.079 -4.848 -0.117 1.00 95.19 87 VAL A N 1
ATOM 680 C CA . VAL A 1 87 ? -3.569 -5.338 1.175 1.00 95.19 87 VAL A CA 1
ATOM 681 C C . VAL A 1 87 ? -4.697 -4.421 1.627 1.00 95.19 87 VAL A C 1
ATOM 683 O O . VAL A 1 87 ? -4.501 -3.213 1.687 1.00 95.19 87 VAL A O 1
ATOM 686 N N . ILE A 1 88 ? -5.855 -4.986 1.962 1.00 96.38 88 ILE A N 1
ATOM 687 C CA . ILE A 1 88 ? -7.036 -4.228 2.390 1.00 96.38 88 ILE A CA 1
ATOM 688 C C . ILE A 1 88 ? -7.339 -4.449 3.872 1.00 96.38 88 ILE A C 1
ATOM 690 O O . ILE A 1 88 ? -7.062 -5.511 4.440 1.00 96.38 88 ILE A O 1
ATOM 694 N N . ALA A 1 89 ? -7.927 -3.438 4.504 1.00 97.19 89 ALA A N 1
ATOM 695 C CA . ALA A 1 89 ? -8.591 -3.597 5.786 1.00 97.19 89 ALA A CA 1
ATOM 696 C C . ALA A 1 89 ? -10.028 -4.083 5.553 1.00 97.19 89 ALA A C 1
ATOM 698 O O . ALA A 1 89 ? -10.697 -3.638 4.628 1.00 97.19 89 ALA A O 1
ATOM 699 N N . GLU A 1 90 ? -10.509 -4.968 6.420 1.00 96.50 90 GLU A N 1
ATOM 700 C CA . GLU A 1 90 ? -11.864 -5.512 6.375 1.00 96.50 90 GLU A CA 1
ATOM 701 C C . GLU A 1 90 ? -12.598 -5.142 7.660 1.00 96.50 90 GLU A C 1
ATOM 703 O O . GLU A 1 90 ? -11.984 -5.003 8.722 1.00 96.50 90 GLU A O 1
ATOM 708 N N . SER A 1 91 ? -13.924 -5.029 7.593 1.00 96.50 91 SER A N 1
ATOM 709 C CA . SER A 1 91 ? -14.758 -4.587 8.720 1.00 96.50 91 SER A CA 1
ATOM 710 C C . SER A 1 91 ? -14.575 -5.438 9.981 1.00 96.50 91 SER A C 1
ATOM 712 O O . SER A 1 91 ? -14.659 -4.924 11.095 1.00 96.50 91 SER A O 1
ATOM 714 N N . TRP A 1 92 ? -14.300 -6.734 9.811 1.00 96.75 92 TRP A N 1
ATOM 715 C CA . TRP A 1 92 ? -14.114 -7.709 10.888 1.00 96.75 92 TRP A CA 1
ATOM 716 C C . TRP A 1 92 ? -12.666 -7.807 11.393 1.00 96.75 92 TRP A C 1
ATOM 718 O O . TRP A 1 92 ? -12.429 -8.435 12.427 1.00 96.75 92 TRP A O 1
ATOM 728 N N . HIS A 1 93 ? -11.689 -7.194 10.713 1.00 98.12 93 HIS A N 1
ATOM 729 C CA . HIS A 1 93 ? -10.306 -7.192 11.186 1.00 98.12 93 HIS A CA 1
ATOM 730 C C . HIS A 1 93 ? -10.191 -6.434 12.506 1.00 98.12 93 HIS A C 1
ATOM 732 O O . HIS A 1 93 ? -10.677 -5.313 12.640 1.00 98.12 93 HIS A O 1
ATOM 738 N N . LEU A 1 94 ? -9.487 -7.023 13.474 1.00 98.06 94 LEU A N 1
ATOM 739 C CA . LEU A 1 94 ? -9.118 -6.335 14.710 1.00 98.06 94 LEU A CA 1
ATOM 740 C C . LEU A 1 94 ? -8.112 -5.220 14.412 1.00 98.06 94 LEU A C 1
ATOM 742 O O . LEU A 1 94 ? -7.192 -5.415 13.616 1.00 98.06 94 LEU A O 1
ATOM 746 N N . LEU A 1 95 ? -8.197 -4.089 15.111 1.00 97.31 95 LEU A N 1
ATOM 747 C CA . LEU A 1 95 ? -7.245 -2.987 14.935 1.00 97.31 95 LEU A CA 1
ATOM 748 C C . LEU A 1 95 ? -5.803 -3.384 15.279 1.00 97.31 95 LEU A C 1
ATOM 750 O O . LEU A 1 95 ? -4.865 -2.879 14.665 1.00 97.31 95 LEU A O 1
ATOM 754 N N . ALA A 1 96 ? -5.603 -4.340 16.191 1.00 96.75 96 ALA A N 1
ATOM 755 C CA . ALA A 1 96 ? -4.301 -4.970 16.411 1.00 96.75 96 ALA A CA 1
ATOM 756 C C . ALA A 1 96 ? -3.752 -5.647 15.144 1.00 96.75 96 ALA A C 1
ATOM 758 O O . ALA A 1 96 ? -2.566 -5.518 14.846 1.00 96.75 96 ALA A O 1
ATOM 759 N N . HIS A 1 97 ? -4.608 -6.345 14.394 1.00 97.62 97 HIS A N 1
ATOM 760 C CA . HIS A 1 97 ? -4.229 -6.999 13.146 1.00 97.62 97 HIS A CA 1
ATOM 761 C C . HIS A 1 97 ? -3.934 -5.972 12.049 1.00 97.62 97 HIS A C 1
ATOM 763 O O . HIS A 1 97 ? -2.859 -6.017 11.458 1.00 97.62 97 HIS A O 1
ATOM 769 N N . VAL A 1 98 ? -4.826 -4.996 11.851 1.00 97.81 98 VAL A N 1
ATOM 770 C CA . VAL A 1 98 ? -4.644 -3.891 10.892 1.00 97.81 98 VAL A CA 1
ATOM 771 C C . VAL A 1 98 ? -3.330 -3.149 11.148 1.00 97.81 98 VAL A C 1
ATOM 773 O O . VAL A 1 98 ? -2.538 -2.943 10.232 1.00 97.81 98 VAL A O 1
ATOM 776 N N . ARG A 1 99 ? -3.040 -2.818 12.411 1.00 96.06 99 ARG A N 1
ATOM 777 C CA . ARG A 1 99 ? -1.781 -2.173 12.797 1.00 96.06 99 ARG A CA 1
ATOM 778 C C . ARG A 1 99 ? -0.565 -3.042 12.469 1.00 96.06 99 ARG A C 1
ATOM 780 O O . ARG A 1 99 ? 0.451 -2.516 12.029 1.00 96.06 99 ARG A O 1
ATOM 787 N N . THR A 1 100 ? -0.642 -4.355 12.685 1.00 96.06 100 THR A N 1
ATOM 788 C CA . THR A 1 100 ? 0.437 -5.280 12.304 1.00 96.06 100 THR A CA 1
ATOM 789 C C . THR A 1 100 ? 0.634 -5.316 10.790 1.00 96.06 100 THR A C 1
ATOM 791 O O . THR A 1 100 ? 1.780 -5.289 10.346 1.00 96.06 100 THR A O 1
ATOM 794 N N . LEU A 1 101 ? -0.442 -5.321 9.994 1.00 95.88 101 LEU A N 1
ATOM 795 C CA . LEU A 1 101 ? -0.353 -5.244 8.530 1.00 95.88 101 LEU A CA 1
ATOM 796 C C . LEU A 1 101 ? 0.361 -3.965 8.084 1.00 95.88 101 LEU A C 1
ATOM 798 O O . LEU A 1 101 ? 1.317 -4.048 7.318 1.00 95.88 101 LEU A O 1
ATOM 802 N N . MET A 1 102 ? -0.035 -2.811 8.624 1.00 96.00 102 MET A N 1
ATOM 803 C CA . MET A 1 102 ? 0.609 -1.529 8.325 1.00 96.00 102 MET A CA 1
ATOM 804 C C . MET A 1 102 ? 2.095 -1.533 8.695 1.00 96.00 102 MET A C 1
ATOM 806 O O . MET A 1 102 ? 2.939 -1.224 7.863 1.00 96.00 102 MET A O 1
ATOM 810 N N . LEU A 1 103 ? 2.443 -1.955 9.915 1.00 94.00 103 LEU A N 1
ATOM 811 C CA . LEU A 1 103 ? 3.831 -1.935 10.391 1.00 94.00 103 LEU A CA 1
ATOM 812 C C . LEU A 1 103 ? 4.740 -2.932 9.670 1.00 94.00 103 LEU A C 1
ATOM 814 O O . LEU A 1 103 ? 5.906 -2.635 9.439 1.00 94.00 103 LEU A O 1
ATOM 818 N N . SER A 1 104 ? 4.230 -4.121 9.349 1.00 93.19 104 SER A N 1
ATOM 819 C CA . SER A 1 104 ? 5.031 -5.165 8.693 1.00 93.19 104 SER A CA 1
ATOM 820 C C . SER A 1 104 ? 5.336 -4.856 7.231 1.00 93.19 104 SER A C 1
ATOM 822 O O . SER A 1 104 ? 6.327 -5.362 6.712 1.00 93.19 104 SER A O 1
ATOM 824 N N . ASN A 1 105 ? 4.521 -4.014 6.594 1.00 89.62 105 ASN A N 1
ATOM 825 C CA . ASN A 1 105 ? 4.686 -3.621 5.197 1.00 89.62 105 ASN A CA 1
ATOM 826 C C . ASN A 1 105 ? 5.036 -2.133 5.028 1.00 89.62 105 ASN A C 1
ATOM 828 O O . ASN A 1 105 ? 5.087 -1.643 3.906 1.00 89.62 105 ASN A O 1
ATOM 832 N N . SER A 1 106 ? 5.276 -1.411 6.129 1.00 91.12 106 SER A N 1
ATOM 833 C CA . SER A 1 106 ? 5.543 0.035 6.132 1.00 91.12 106 SER A CA 1
ATOM 834 C C . SER A 1 106 ? 4.455 0.872 5.438 1.00 91.12 106 SER A C 1
ATOM 836 O O . SER A 1 106 ? 4.755 1.876 4.797 1.00 91.12 106 SER A O 1
ATOM 838 N N . PHE A 1 107 ? 3.188 0.471 5.556 1.00 94.44 107 PHE A N 1
ATOM 839 C CA . PHE A 1 107 ? 2.063 1.196 4.965 1.00 94.44 107 PHE A CA 1
ATOM 840 C C . PHE A 1 107 ? 1.517 2.261 5.915 1.00 94.44 107 PHE A C 1
ATOM 842 O O . PHE A 1 107 ? 1.231 1.970 7.076 1.00 94.44 107 PHE A O 1
ATOM 849 N N . SER A 1 108 ? 1.281 3.466 5.392 1.00 95.12 108 SER A N 1
ATOM 850 C CA . SER A 1 108 ? 0.557 4.530 6.108 1.00 95.12 108 SER A CA 1
ATOM 851 C C . SER A 1 108 ? -0.956 4.475 5.898 1.00 95.12 108 SER A C 1
ATOM 853 O O . SER A 1 108 ? -1.703 5.021 6.705 1.00 95.12 108 SER A O 1
ATOM 855 N N . TYR A 1 109 ? -1.420 3.795 4.848 1.00 96.94 109 TYR A N 1
ATOM 856 C CA . TYR A 1 109 ? -2.835 3.684 4.500 1.00 96.94 109 TYR A CA 1
ATOM 857 C C . TYR A 1 109 ? -3.171 2.254 4.085 1.00 96.94 109 TYR A C 1
ATOM 859 O O . TYR A 1 109 ? -2.361 1.579 3.452 1.00 96.94 109 TYR A O 1
ATOM 867 N N . LEU A 1 110 ? -4.383 1.811 4.409 1.00 97.62 110 LEU A N 1
ATOM 868 C CA . LEU A 1 110 ? -4.986 0.607 3.848 1.00 97.62 110 LEU A CA 1
ATOM 869 C C . LEU A 1 110 ? -6.323 0.972 3.191 1.00 97.62 110 LEU A C 1
ATOM 871 O O . LEU A 1 110 ? -7.124 1.665 3.825 1.00 97.62 110 LEU A O 1
ATOM 875 N N . PRO A 1 111 ? -6.605 0.489 1.969 1.00 97.75 111 PRO A N 1
ATOM 876 C CA . PRO A 1 111 ? -7.940 0.560 1.396 1.00 97.75 111 PRO A CA 1
ATOM 877 C C . PRO A 1 111 ? -8.947 -0.159 2.298 1.00 97.75 111 PRO A C 1
ATOM 879 O O . PRO A 1 111 ? -8.668 -1.244 2.815 1.00 97.75 111 PRO A O 1
ATOM 882 N N . TYR A 1 112 ? -10.120 0.437 2.461 1.00 97.50 112 TYR A N 1
ATOM 883 C CA . TYR A 1 112 ? -11.214 -0.083 3.268 1.00 97.50 112 TYR A CA 1
ATOM 884 C C . TYR A 1 112 ? -12.528 0.046 2.484 1.00 97.50 112 TYR A C 1
ATOM 886 O O . TYR A 1 112 ? -12.942 1.169 2.184 1.00 97.50 112 TYR A O 1
ATOM 894 N N . PRO A 1 113 ? -13.180 -1.065 2.105 1.00 96.00 113 PRO A N 1
ATOM 895 C CA . PRO A 1 113 ? -14.471 -1.005 1.444 1.00 96.00 113 PRO A CA 1
ATOM 896 C C . PRO A 1 113 ? -15.581 -0.729 2.465 1.00 96.00 113 PRO A C 1
ATOM 898 O O . PRO A 1 113 ? -15.685 -1.401 3.491 1.00 96.00 113 PRO A O 1
ATOM 901 N N . VAL A 1 114 ? -16.445 0.226 2.145 1.00 93.62 114 VAL A N 1
ATOM 902 C CA . VAL A 1 114 ? -17.711 0.483 2.833 1.00 93.62 114 VAL A CA 1
ATOM 903 C C . VAL A 1 114 ? -18.834 0.088 1.884 1.00 93.62 114 VAL A C 1
ATOM 905 O O . VAL A 1 114 ? -18.853 0.512 0.731 1.00 93.62 114 VAL A O 1
ATOM 908 N N . GLU A 1 115 ? -19.744 -0.766 2.344 1.00 90.00 115 GLU A N 1
ATOM 909 C CA . GLU A 1 115 ? -20.933 -1.145 1.579 1.00 90.00 115 GLU A CA 1
ATOM 910 C C . GLU A 1 115 ? -22.145 -0.390 2.133 1.00 90.00 115 GLU A C 1
ATOM 912 O O . GLU A 1 115 ? -22.569 -0.638 3.261 1.00 90.00 115 GLU A O 1
ATOM 917 N N . GLU A 1 116 ? -22.696 0.522 1.331 1.00 82.69 116 GLU A N 1
ATOM 918 C CA . GLU A 1 116 ? -23.890 1.315 1.642 1.00 82.69 116 GLU A CA 1
ATOM 919 C C . GLU A 1 116 ? -24.893 1.191 0.492 1.00 82.69 116 GLU A C 1
ATOM 921 O O . GLU A 1 116 ? -24.538 1.340 -0.679 1.00 82.69 116 GLU A O 1
ATOM 926 N N . ASP A 1 117 ? -26.144 0.856 0.814 1.00 83.50 117 ASP A N 1
ATOM 927 C CA . ASP A 1 117 ? -27.246 0.711 -0.150 1.00 83.50 117 ASP A CA 1
ATOM 928 C C . ASP A 1 117 ? -26.940 -0.211 -1.350 1.00 83.50 117 ASP A C 1
ATOM 930 O O . ASP A 1 117 ? -27.398 -0.003 -2.472 1.00 83.50 117 ASP A O 1
ATOM 934 N N . GLY A 1 118 ? -26.145 -1.263 -1.117 1.00 82.00 118 GLY A N 1
ATOM 935 C CA . GLY A 1 118 ? -25.721 -2.211 -2.155 1.00 82.00 118 GLY A CA 1
ATOM 936 C C . GLY A 1 118 ? -24.612 -1.684 -3.073 1.00 82.00 118 GLY A C 1
ATOM 937 O O . GLY A 1 118 ? -24.232 -2.366 -4.025 1.00 82.00 118 GLY A O 1
ATOM 938 N N . THR A 1 119 ? -24.070 -0.500 -2.784 1.00 84.50 119 THR A N 1
ATOM 939 C CA . THR A 1 119 ? -22.931 0.094 -3.486 1.00 84.50 119 THR A CA 1
ATOM 940 C C . THR A 1 119 ? -21.664 -0.006 -2.642 1.00 84.50 119 THR A C 1
ATOM 942 O O . THR A 1 119 ? -21.684 0.213 -1.432 1.00 84.50 119 THR A O 1
ATOM 945 N N . LYS A 1 120 ? -20.546 -0.367 -3.280 1.00 89.12 120 LYS A N 1
ATOM 946 C CA . LYS A 1 120 ? -19.230 -0.434 -2.638 1.00 89.12 120 LYS A CA 1
ATOM 947 C C . LYS A 1 120 ? -18.490 0.877 -2.861 1.00 89.12 120 LYS A C 1
ATOM 949 O O . LYS A 1 120 ? -18.125 1.193 -3.991 1.00 89.12 120 LYS A O 1
ATOM 954 N N . GLN A 1 121 ? -18.246 1.603 -1.780 1.00 93.75 121 GLN A N 1
ATOM 955 C CA . GLN A 1 121 ? -17.455 2.824 -1.763 1.00 93.75 121 GLN A CA 1
ATOM 956 C C . GLN A 1 121 ? -16.107 2.555 -1.106 1.00 93.75 121 GLN A C 1
ATOM 958 O O . GLN A 1 121 ? -16.018 1.903 -0.065 1.00 93.75 121 GLN A O 1
ATOM 963 N N . TRP A 1 122 ? -15.036 3.054 -1.711 1.00 96.81 122 TRP A N 1
ATOM 964 C CA . TRP A 1 122 ? -13.691 2.841 -1.197 1.00 96.81 122 TRP A CA 1
ATOM 965 C C . TRP A 1 122 ? -13.239 4.016 -0.338 1.00 96.81 122 TRP A C 1
ATOM 967 O O . TRP A 1 122 ? -13.351 5.174 -0.727 1.00 96.81 122 TRP A O 1
ATOM 977 N N . HIS A 1 123 ? -12.696 3.682 0.823 1.00 97.56 123 HIS A N 1
ATOM 978 C CA . HIS A 1 123 ? -12.133 4.611 1.789 1.00 97.56 123 HIS A CA 1
ATOM 979 C C . HIS A 1 123 ? -10.683 4.237 2.097 1.00 97.56 123 HIS A C 1
ATOM 981 O O . HIS A 1 123 ? -10.213 3.151 1.744 1.00 97.56 123 HIS A O 1
ATOM 987 N N . LEU A 1 124 ? -9.980 5.127 2.788 1.00 98.00 124 LEU A N 1
ATOM 988 C CA . LEU A 1 124 ? -8.651 4.887 3.324 1.00 98.00 124 LEU A CA 1
ATOM 989 C C . LEU A 1 124 ? -8.693 4.886 4.852 1.00 98.00 124 LEU A C 1
ATOM 991 O O . LEU A 1 124 ? -9.199 5.804 5.502 1.00 98.00 124 LEU A O 1
ATOM 995 N N . LEU A 1 125 ? -8.115 3.839 5.433 1.00 97.88 125 LEU A N 1
ATOM 996 C CA . LEU A 1 125 ? -7.806 3.769 6.852 1.00 97.88 125 LEU A CA 1
ATOM 997 C C . LEU A 1 125 ? -6.331 4.116 7.044 1.00 97.88 125 LEU A C 1
ATOM 999 O O . LEU A 1 125 ? -5.467 3.363 6.598 1.00 97.88 125 LEU A O 1
ATOM 1003 N N . SER A 1 126 ? -6.044 5.233 7.713 1.00 97.12 126 SER A N 1
ATOM 1004 C CA . SER A 1 126 ? -4.670 5.682 7.962 1.00 97.12 126 SER A CA 1
ATOM 1005 C C . SER A 1 126 ? -4.107 5.185 9.293 1.00 97.12 126 SER A C 1
ATOM 1007 O O . SER A 1 126 ? -4.826 4.996 10.281 1.00 97.12 126 SER A O 1
ATOM 1009 N N . ASP A 1 127 ? -2.789 5.028 9.353 1.00 95.56 127 ASP A N 1
ATOM 1010 C CA . ASP A 1 127 ? -2.056 4.780 10.595 1.00 95.56 127 ASP A CA 1
ATOM 1011 C C . ASP A 1 127 ? -2.287 5.899 11.627 1.00 95.56 127 ASP A C 1
ATOM 1013 O O . ASP A 1 127 ? -2.407 5.635 12.825 1.00 95.56 127 ASP A O 1
ATOM 1017 N N . MET A 1 128 ? -2.452 7.137 11.159 1.00 95.00 128 MET A N 1
ATOM 1018 C CA . MET A 1 128 ? -2.793 8.307 11.954 1.00 95.00 128 MET A CA 1
ATOM 1019 C C . MET A 1 128 ? -4.188 8.190 12.575 1.00 95.00 128 MET A C 1
ATOM 1021 O O . MET A 1 128 ? -4.370 8.561 13.736 1.00 95.00 128 MET A O 1
ATOM 1025 N N . ALA A 1 129 ? -5.177 7.654 11.855 1.00 95.38 129 ALA A N 1
ATOM 1026 C CA . ALA A 1 129 ? -6.500 7.391 12.420 1.00 95.38 129 ALA A CA 1
ATOM 1027 C C . ALA A 1 129 ? -6.426 6.348 13.544 1.00 95.38 129 ALA A C 1
ATOM 1029 O O . ALA A 1 129 ? -6.978 6.557 14.627 1.00 95.38 129 ALA A O 1
ATOM 1030 N N . ILE A 1 130 ? -5.664 5.270 13.333 1.00 94.44 130 ILE A N 1
ATOM 1031 C CA . ILE A 1 130 ? -5.418 4.247 14.358 1.00 94.44 130 ILE A CA 1
ATOM 1032 C C . ILE A 1 130 ? -4.672 4.851 15.556 1.00 94.44 130 ILE A C 1
ATOM 1034 O O . ILE A 1 130 ? -5.021 4.580 16.707 1.00 94.44 130 ILE A O 1
ATOM 1038 N N . LEU A 1 131 ? -3.670 5.698 15.312 1.00 92.62 131 LEU A N 1
ATOM 1039 C CA . LEU A 1 131 ? -2.935 6.399 16.359 1.00 92.62 131 LEU A CA 1
ATOM 1040 C C . LEU A 1 131 ? -3.858 7.301 17.171 1.00 92.62 131 LEU A C 1
ATOM 1042 O O . LEU A 1 131 ? -3.784 7.260 18.393 1.00 92.62 131 LEU A O 1
ATOM 1046 N N . LYS A 1 132 ? -4.732 8.083 16.529 1.00 91.94 132 LYS A N 1
ATOM 1047 C CA . LYS A 1 132 ? -5.717 8.925 17.219 1.00 91.94 132 LYS A CA 1
ATOM 1048 C C . LYS A 1 132 ? -6.651 8.072 18.070 1.00 91.94 132 LYS A C 1
ATOM 1050 O O . LYS A 1 132 ? -6.801 8.367 19.249 1.00 91.94 132 LYS A O 1
ATOM 1055 N N . TRP A 1 133 ? -7.191 6.985 17.522 1.00 92.44 133 TRP A N 1
ATOM 1056 C CA . TRP A 1 133 ? -8.068 6.055 18.239 1.00 92.44 133 TRP A CA 1
ATOM 1057 C C . TRP A 1 133 ? -7.411 5.453 19.490 1.00 92.44 133 TRP A C 1
ATOM 1059 O O . TRP A 1 133 ? -7.970 5.498 20.583 1.00 92.44 133 TRP A O 1
ATOM 1069 N N . ILE A 1 134 ? -6.195 4.920 19.361 1.00 89.56 134 ILE A N 1
ATOM 1070 C CA . ILE A 1 134 ? -5.430 4.359 20.487 1.00 89.56 134 ILE A CA 1
ATOM 1071 C C . ILE A 1 134 ? -4.962 5.477 21.436 1.00 89.56 134 ILE A C 1
ATOM 1073 O O . ILE A 1 134 ? -4.879 5.282 22.651 1.00 89.56 134 ILE A O 1
ATOM 1077 N N . GLY A 1 135 ? -4.675 6.648 20.865 1.00 84.19 135 GLY A N 1
ATOM 1078 C CA . GLY A 1 135 ? -4.236 7.897 21.484 1.00 84.19 135 GLY A CA 1
ATOM 1079 C C . GLY A 1 135 ? -5.105 8.324 22.661 1.00 84.19 135 GLY A C 1
ATOM 1080 O O . GLY A 1 135 ? -4.613 8.729 23.713 1.00 84.19 135 GLY A O 1
ATOM 1081 N N . GLN A 1 136 ? -6.408 8.121 22.496 1.00 79.06 136 GLN A N 1
ATOM 1082 C CA . GLN A 1 136 ? -7.457 8.381 23.480 1.00 79.06 136 GLN A CA 1
ATOM 1083 C C . GLN A 1 136 ? -7.281 7.588 24.791 1.00 79.06 136 GLN A C 1
ATOM 1085 O O . GLN A 1 136 ? -7.868 7.940 25.808 1.00 79.06 136 GLN A O 1
ATOM 1090 N N . ALA A 1 137 ? -6.457 6.534 24.790 1.00 76.94 137 ALA A N 1
ATOM 1091 C CA . ALA A 1 137 ? -6.186 5.669 25.936 1.00 76.94 137 ALA A CA 1
ATOM 1092 C C . ALA A 1 137 ? -4.693 5.591 26.315 1.00 76.94 137 ALA A C 1
ATOM 1094 O O . ALA A 1 137 ? -4.284 4.654 27.000 1.00 76.94 137 ALA A O 1
ATOM 1095 N N . LEU A 1 138 ? -3.850 6.537 25.878 1.00 70.25 138 LEU A N 1
ATOM 1096 C CA . LEU A 1 138 ? -2.389 6.447 26.067 1.00 70.25 138 LEU A CA 1
ATOM 1097 C C . LEU A 1 138 ? -1.938 6.384 27.531 1.00 70.25 138 LEU A C 1
ATOM 1099 O O . LEU A 1 138 ? -0.878 5.826 27.807 1.00 70.25 138 LEU A O 1
ATOM 1103 N N . THR A 1 139 ? -2.729 6.925 28.455 1.00 78.38 139 THR A N 1
ATOM 1104 C CA . THR A 1 139 ? -2.424 6.939 29.892 1.00 78.38 139 THR A CA 1
ATOM 1105 C C . THR A 1 139 ? -2.835 5.654 30.618 1.00 78.38 139 THR A C 1
ATOM 1107 O O . THR A 1 139 ? -2.389 5.439 31.742 1.00 78.38 139 THR A O 1
ATOM 1110 N N . ASP A 1 140 ? -3.625 4.775 29.986 1.00 85.81 140 ASP A N 1
ATOM 1111 C CA . ASP A 1 140 ? -4.091 3.512 30.569 1.00 85.81 140 ASP A CA 1
ATOM 1112 C C . ASP A 1 140 ? -3.796 2.320 29.630 1.00 85.81 140 ASP A C 1
ATOM 1114 O O . ASP A 1 140 ? -4.517 2.082 28.652 1.00 85.81 140 ASP A O 1
ATOM 1118 N N . PRO A 1 141 ? -2.767 1.505 29.939 1.00 84.62 141 PRO A N 1
ATOM 1119 C CA . PRO A 1 141 ? -2.405 0.332 29.146 1.00 84.62 141 PRO A CA 1
ATOM 1120 C C . PRO A 1 141 ? -3.540 -0.683 28.950 1.00 84.62 141 PRO A C 1
ATOM 1122 O O . PRO A 1 141 ? -3.592 -1.342 27.908 1.00 84.62 141 PRO A O 1
ATOM 1125 N N . LYS A 1 142 ? -4.462 -0.820 29.916 1.00 86.56 142 LYS A N 1
ATOM 1126 C CA . LYS A 1 142 ? -5.602 -1.740 29.795 1.00 86.56 142 LYS A CA 1
ATOM 1127 C C . LYS A 1 142 ? -6.608 -1.210 28.782 1.00 86.56 142 LYS A C 1
ATOM 1129 O O . LYS A 1 142 ? -7.012 -1.963 27.898 1.00 86.56 142 LYS A O 1
ATOM 1134 N N . LYS A 1 143 ? -6.946 0.084 28.845 1.00 86.56 143 LYS A N 1
ATOM 1135 C CA . LYS A 1 143 ? -7.806 0.730 27.836 1.00 86.56 143 LYS A CA 1
ATOM 1136 C C . LYS A 1 143 ? -7.168 0.693 26.447 1.00 86.56 143 LYS A C 1
ATOM 1138 O O . LYS A 1 143 ? -7.859 0.422 25.468 1.00 86.56 143 LYS A O 1
ATOM 1143 N N . LYS A 1 144 ? -5.849 0.886 26.353 1.00 87.50 144 LYS A N 1
ATOM 1144 C CA . LYS A 1 144 ? -5.101 0.772 25.093 1.00 87.50 144 LYS A CA 1
ATOM 1145 C C . LYS A 1 144 ? -5.250 -0.616 24.462 1.00 87.50 144 LYS A C 1
ATOM 1147 O O . LYS A 1 144 ? -5.560 -0.728 23.278 1.00 87.50 144 LYS A O 1
ATOM 1152 N N . SER A 1 145 ? -5.038 -1.668 25.256 1.00 89.38 145 SER A N 1
ATOM 1153 C CA . SER A 1 145 ? -5.188 -3.059 24.810 1.00 89.38 145 SER A CA 1
ATOM 1154 C C . SER A 1 145 ? -6.634 -3.379 24.414 1.00 89.38 145 SER A C 1
ATOM 1156 O O . SER A 1 145 ? -6.881 -3.987 23.371 1.00 89.38 145 SER A O 1
ATOM 1158 N N . ALA A 1 146 ? -7.602 -2.890 25.197 1.00 90.94 146 ALA A N 1
ATOM 1159 C CA . ALA A 1 146 ? -9.018 -3.034 24.886 1.00 90.94 146 ALA A CA 1
ATOM 1160 C C . ALA A 1 146 ? -9.357 -2.397 23.530 1.00 90.94 146 ALA A C 1
ATOM 1162 O O . ALA A 1 146 ? -9.906 -3.081 22.677 1.00 90.94 146 ALA A O 1
ATOM 1163 N N . ARG A 1 147 ? -8.940 -1.148 23.276 1.00 91.50 147 ARG A N 1
ATOM 1164 C CA . ARG A 1 147 ? -9.172 -0.435 22.004 1.00 91.50 147 ARG A CA 1
ATOM 1165 C C . ARG A 1 147 ? -8.559 -1.126 20.785 1.00 91.50 147 ARG A C 1
ATOM 1167 O O . ARG A 1 147 ? -9.132 -1.063 19.703 1.00 91.50 147 ARG A O 1
ATOM 1174 N N . LEU A 1 148 ? -7.420 -1.798 20.947 1.00 94.25 148 LEU A N 1
ATOM 1175 C CA . LEU A 1 148 ? -6.795 -2.606 19.891 1.00 94.25 148 LEU A CA 1
ATOM 1176 C C . LEU A 1 148 ? -7.558 -3.904 19.580 1.00 94.25 148 LEU A C 1
ATOM 1178 O O . LEU A 1 148 ? -7.367 -4.484 18.512 1.00 94.25 148 LEU A O 1
ATOM 1182 N N . SER A 1 149 ? -8.413 -4.346 20.501 1.00 95.81 149 SER A N 1
ATOM 1183 C CA . SER A 1 149 ? -9.246 -5.543 20.354 1.00 95.81 149 SER A CA 1
ATOM 1184 C C . SER A 1 149 ? -10.590 -5.254 19.678 1.00 95.81 149 SER A C 1
ATOM 1186 O O . SER A 1 149 ? -11.370 -6.177 19.473 1.00 95.81 149 SER A O 1
ATOM 1188 N N . PHE A 1 150 ? -10.874 -3.995 19.326 1.00 96.62 150 PHE A N 1
ATOM 1189 C CA . PHE A 1 150 ? -12.035 -3.646 18.509 1.00 96.62 150 PHE A CA 1
ATOM 1190 C C . PHE A 1 150 ? -11.773 -4.063 17.063 1.00 96.62 150 PHE A C 1
ATOM 1192 O O . PHE A 1 150 ? -10.661 -3.896 16.552 1.00 96.62 150 PHE A O 1
ATOM 1199 N N . SER A 1 151 ? -12.803 -4.579 16.397 1.00 97.75 151 SER A N 1
ATOM 1200 C CA . SER A 1 151 ? -12.813 -4.648 14.935 1.00 97.75 151 SER A CA 1
ATOM 1201 C C . SER A 1 151 ? -12.882 -3.245 14.323 1.00 97.75 151 SER A C 1
ATOM 1203 O O . SER A 1 151 ? -13.323 -2.303 14.988 1.00 97.75 151 SER A O 1
ATOM 1205 N N . VAL A 1 152 ? -12.476 -3.096 13.057 1.00 97.25 152 VAL A N 1
ATOM 1206 C CA . VAL A 1 152 ? -12.600 -1.823 12.324 1.00 97.25 152 VAL A CA 1
ATOM 1207 C C . VAL A 1 152 ? -14.036 -1.304 12.406 1.00 97.25 152 VAL A C 1
ATOM 1209 O O . VAL A 1 152 ? -14.242 -0.158 12.795 1.00 97.25 152 VAL A O 1
ATOM 1212 N N . LYS A 1 153 ? -15.028 -2.167 12.155 1.00 96.12 153 LYS A N 1
ATOM 1213 C CA . LYS A 1 153 ? -16.448 -1.809 12.239 1.00 96.12 153 LYS A CA 1
ATOM 1214 C C . LYS A 1 153 ? -16.841 -1.279 13.616 1.00 96.12 153 LYS A C 1
ATOM 1216 O O . LYS A 1 153 ? -17.380 -0.185 13.718 1.00 96.12 153 LYS A O 1
ATOM 1221 N N . GLN A 1 154 ? -16.517 -2.016 14.678 1.00 95.94 154 GLN A N 1
ATOM 1222 C CA . GLN A 1 154 ? -16.852 -1.597 16.044 1.00 95.94 154 GLN A CA 1
ATOM 1223 C C . GLN A 1 154 ? -16.199 -0.266 16.424 1.00 95.94 154 GLN A C 1
ATOM 1225 O O . GLN A 1 154 ? -16.772 0.490 17.199 1.00 95.94 154 GLN A O 1
ATOM 1230 N N . ALA A 1 155 ? -14.993 0.008 15.924 1.00 95.56 155 ALA A N 1
ATOM 1231 C CA . ALA A 1 155 ? -14.300 1.260 16.196 1.00 95.56 155 ALA A CA 1
ATOM 1232 C C . ALA A 1 155 ? -14.899 2.445 15.419 1.00 95.56 155 ALA A C 1
ATOM 1234 O O . ALA A 1 155 ? -14.951 3.548 15.960 1.00 95.56 155 ALA A O 1
ATOM 1235 N N . LEU A 1 156 ? -15.365 2.226 14.184 1.00 95.31 156 LEU A N 1
ATOM 1236 C CA . LEU A 1 156 ? -16.083 3.225 13.377 1.00 95.31 156 LEU A CA 1
ATOM 1237 C C . LEU A 1 156 ? -17.465 3.554 13.961 1.00 95.31 156 LEU A C 1
ATOM 1239 O O . LEU A 1 156 ? -17.891 4.703 13.953 1.00 95.31 156 LEU A O 1
ATOM 1243 N N . GLU A 1 157 ? -18.152 2.549 14.498 1.00 94.06 157 GLU A N 1
ATOM 1244 C CA . GLU A 1 157 ? -19.483 2.682 15.105 1.00 94.06 157 GLU A CA 1
ATOM 1245 C C . GLU A 1 157 ? -19.423 3.071 16.592 1.00 94.06 157 GLU A C 1
ATOM 1247 O O . GLU A 1 157 ? -20.454 3.163 17.259 1.00 94.06 157 GLU A O 1
ATOM 1252 N N . TYR A 1 158 ? -18.222 3.273 17.143 1.00 91.56 158 TYR A N 1
ATOM 1253 C CA . TYR A 1 158 ? -18.046 3.499 18.570 1.00 91.56 158 TYR A CA 1
ATOM 1254 C C . TYR A 1 158 ? -18.702 4.803 19.021 1.00 91.56 158 TYR A C 1
ATOM 1256 O O . TYR A 1 158 ? -18.331 5.900 18.600 1.00 91.56 158 TYR A O 1
ATOM 1264 N N . GLN A 1 159 ? -19.641 4.669 19.950 1.00 83.94 159 GLN A N 1
ATOM 1265 C CA . GLN A 1 159 ? -20.292 5.777 20.628 1.00 83.94 159 GLN A CA 1
ATOM 1266 C C . GLN A 1 159 ? -20.312 5.482 22.121 1.00 83.94 159 GLN A C 1
ATOM 1268 O O . GLN A 1 159 ? -20.833 4.455 22.559 1.00 83.94 159 GLN A O 1
ATOM 1273 N N . GLN A 1 160 ? -19.728 6.378 22.911 1.00 78.56 160 GLN A N 1
ATOM 1274 C CA . GLN A 1 160 ? -19.797 6.306 24.360 1.00 78.56 160 GLN A CA 1
ATOM 1275 C C . GLN A 1 160 ? -19.816 7.717 24.943 1.00 78.56 160 GLN A C 1
ATOM 1277 O O . GLN A 1 160 ? -19.000 8.564 24.577 1.00 78.56 160 GLN A O 1
ATOM 1282 N N . ASP A 1 161 ? -20.749 7.959 25.862 1.00 70.94 161 ASP A N 1
ATOM 1283 C CA . ASP A 1 161 ? -20.882 9.248 26.532 1.00 70.94 161 ASP A CA 1
ATOM 1284 C C . ASP A 1 161 ? -19.574 9.621 27.246 1.00 70.94 161 ASP A C 1
ATOM 1286 O O . ASP A 1 161 ? -19.046 8.842 28.041 1.00 70.94 161 ASP A O 1
ATOM 1290 N N . HIS A 1 162 ? -19.086 10.840 26.999 1.00 70.06 162 HIS A N 1
ATOM 1291 C CA . HIS A 1 162 ? -17.874 11.422 27.600 1.00 70.06 162 HIS A CA 1
ATOM 1292 C C . HIS A 1 162 ? -16.532 10.760 27.222 1.00 70.06 162 HIS A C 1
ATOM 1294 O O . HIS A 1 162 ? -15.503 11.125 27.794 1.00 70.06 162 HIS A O 1
ATOM 1300 N N . GLU A 1 163 ? -16.497 9.837 26.257 1.00 75.31 163 GLU A N 1
ATOM 1301 C CA . GLU A 1 163 ? -15.250 9.342 25.654 1.00 75.31 163 GLU A CA 1
ATOM 1302 C C . GLU A 1 163 ? -15.039 9.984 24.270 1.00 75.31 163 GLU A C 1
ATOM 1304 O O . GLU A 1 163 ? -15.983 10.502 23.665 1.00 75.31 163 GLU A O 1
ATOM 1309 N N . PRO A 1 164 ? -13.800 10.015 23.753 1.00 73.50 164 PRO A N 1
ATOM 1310 C CA . PRO A 1 164 ? -13.549 10.641 22.468 1.00 73.50 164 PRO A CA 1
ATOM 1311 C C . PRO A 1 164 ? -14.151 9.804 21.329 1.00 73.50 164 PRO A C 1
ATOM 1313 O O . PRO A 1 164 ? -14.360 8.598 21.467 1.00 73.50 164 PRO A O 1
ATOM 1316 N N . GLY A 1 165 ? -14.446 10.484 20.218 1.00 83.50 165 GLY A N 1
ATOM 1317 C CA . GLY A 1 165 ? -15.234 9.948 19.109 1.00 83.50 165 GLY A CA 1
ATOM 1318 C C . GLY A 1 165 ? -14.641 8.717 18.407 1.00 83.50 165 GLY A C 1
ATOM 1319 O O . GLY A 1 165 ? -13.510 8.304 18.700 1.00 83.50 165 GLY A O 1
ATOM 1320 N N . PRO A 1 166 ? -15.408 8.141 17.465 1.00 93.00 166 PRO A N 1
ATOM 1321 C CA . PRO A 1 166 ? -15.050 6.907 16.780 1.00 93.00 166 PRO A CA 1
ATOM 1322 C C . PRO A 1 166 ? -13.746 7.025 15.989 1.00 93.00 166 PRO A C 1
ATOM 1324 O O . PRO A 1 166 ? -13.207 8.111 15.751 1.00 93.00 166 PRO A O 1
ATOM 1327 N N . LEU A 1 167 ? -13.243 5.873 15.552 1.00 95.25 167 LEU A N 1
ATOM 1328 C CA . LEU A 1 167 ? -12.242 5.815 14.495 1.00 95.25 167 LEU A CA 1
ATOM 1329 C C . LEU A 1 167 ? -12.770 6.551 13.251 1.00 95.25 167 LEU A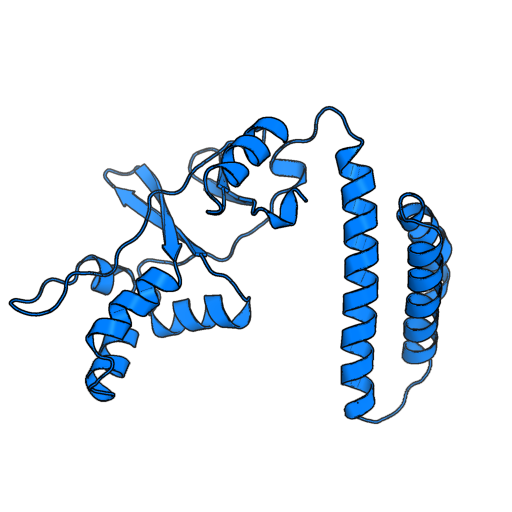 C 1
ATOM 1331 O O . LEU A 1 167 ? -13.953 6.476 12.932 1.00 95.25 167 LEU A O 1
ATOM 1335 N N . THR A 1 168 ? -11.887 7.245 12.537 1.00 95.38 168 THR A N 1
ATOM 1336 C CA . THR A 1 168 ? -12.233 7.985 11.316 1.00 95.38 168 THR A CA 1
ATOM 1337 C C . THR A 1 168 ? -11.545 7.378 10.100 1.00 95.38 168 THR A C 1
ATOM 1339 O O . THR A 1 168 ? -10.383 6.984 10.192 1.00 95.38 168 THR A O 1
ATOM 1342 N N . ILE A 1 169 ? -12.225 7.380 8.959 1.00 96.88 169 ILE A N 1
ATOM 1343 C CA . ILE A 1 169 ? -11.691 7.028 7.634 1.00 96.88 169 ILE A CA 1
ATOM 1344 C C . ILE A 1 169 ? -11.844 8.229 6.696 1.00 96.88 169 ILE A C 1
ATOM 1346 O O . ILE A 1 169 ? -12.708 9.073 6.935 1.00 96.88 169 ILE A O 1
ATOM 1350 N N . SER A 1 170 ? -11.002 8.325 5.668 1.00 96.19 170 SER A N 1
ATOM 1351 C CA . SER A 1 170 ? -11.147 9.316 4.591 1.00 96.19 170 SER A CA 1
ATOM 1352 C C . SER A 1 170 ? -11.723 8.664 3.337 1.00 96.19 170 SER A C 1
ATOM 1354 O O . SER A 1 170 ? -11.497 7.479 3.087 1.00 96.19 170 SER A O 1
ATOM 1356 N N . GLU A 1 171 ? -12.496 9.417 2.556 1.00 95.94 171 GLU A N 1
ATOM 1357 C CA . GLU A 1 171 ? -12.926 8.972 1.228 1.00 95.94 171 GLU A CA 1
ATOM 1358 C C . GLU A 1 171 ? -11.703 8.797 0.325 1.00 95.94 171 GLU A C 1
ATOM 1360 O O . GLU A 1 171 ? -10.849 9.681 0.244 1.00 95.94 171 GLU A O 1
ATOM 1365 N N . ALA A 1 172 ? -11.607 7.658 -0.360 1.00 96.38 172 ALA A N 1
ATOM 1366 C CA . ALA A 1 172 ? -10.476 7.408 -1.237 1.00 96.38 172 ALA A CA 1
ATOM 1367 C C . ALA A 1 172 ? -10.663 8.118 -2.580 1.00 96.38 172 ALA A C 1
ATOM 1369 O O . ALA A 1 172 ? -11.735 8.080 -3.186 1.00 96.38 172 ALA A O 1
ATOM 1370 N N . THR A 1 173 ? -9.580 8.676 -3.123 1.00 96.50 173 THR A N 1
ATOM 1371 C CA . THR A 1 173 ? -9.583 9.069 -4.535 1.00 96.50 173 THR A CA 1
ATOM 1372 C C . THR A 1 173 ? -9.491 7.823 -5.408 1.00 96.50 173 THR A C 1
ATOM 1374 O O . THR A 1 173 ? -8.514 7.080 -5.347 1.00 96.50 173 THR A O 1
ATOM 1377 N N . VAL A 1 174 ? -10.507 7.618 -6.245 1.00 96.56 174 VAL A N 1
ATOM 1378 C CA . VAL A 1 174 ? -10.608 6.468 -7.147 1.00 96.56 174 VAL A CA 1
ATOM 1379 C C . VAL A 1 174 ? -10.384 6.889 -8.600 1.00 96.56 174 VAL A C 1
ATOM 1381 O O . VAL A 1 174 ? -10.870 7.942 -9.034 1.00 96.56 174 VAL A O 1
ATOM 1384 N N . ARG A 1 175 ? -9.662 6.060 -9.362 1.00 97.19 175 ARG A N 1
ATOM 1385 C CA . ARG A 1 175 ? -9.428 6.217 -10.804 1.00 97.19 175 ARG A CA 1
ATOM 1386 C C . ARG A 1 175 ? -9.569 4.898 -11.572 1.00 97.19 175 ARG A C 1
ATOM 1388 O O . ARG A 1 175 ? -9.349 3.838 -10.988 1.00 97.19 175 ARG A O 1
ATOM 1395 N N . PRO A 1 176 ? -9.945 4.940 -12.865 1.00 97.19 176 PRO A N 1
ATOM 1396 C CA . PRO A 1 176 ? -9.974 3.748 -13.707 1.00 97.19 176 PRO A CA 1
ATOM 1397 C C . PRO A 1 176 ? -8.552 3.287 -14.073 1.00 97.19 176 PRO A C 1
ATOM 1399 O O . PRO A 1 176 ? -7.618 4.093 -14.036 1.00 97.19 176 PRO A O 1
ATOM 1402 N N . PRO A 1 177 ? -8.371 2.023 -14.504 1.00 97.06 177 PRO A N 1
ATOM 1403 C CA . PRO A 1 177 ? -7.074 1.511 -14.964 1.00 97.06 177 PRO A CA 1
ATOM 1404 C C . PRO A 1 177 ? -6.488 2.291 -16.151 1.00 97.06 177 PRO A C 1
ATOM 1406 O O . PRO A 1 177 ? -5.276 2.313 -16.331 1.00 97.06 177 PRO A O 1
ATOM 1409 N N . THR A 1 178 ? -7.331 2.972 -16.928 1.00 96.50 178 THR A N 1
ATOM 1410 C CA . THR A 1 178 ? -6.942 3.766 -18.100 1.00 96.50 178 THR A CA 1
ATOM 1411 C C . THR A 1 178 ? -6.538 5.209 -17.777 1.00 96.50 178 THR A C 1
ATOM 1413 O O . THR A 1 178 ? -6.289 5.974 -18.706 1.00 96.50 178 THR A O 1
ATOM 1416 N N . ALA A 1 179 ? -6.531 5.624 -16.503 1.00 96.31 179 ALA A N 1
ATOM 1417 C CA . ALA A 1 179 ? -6.143 6.986 -16.126 1.00 96.31 179 ALA A CA 1
ATOM 1418 C C . ALA A 1 179 ? -4.692 7.277 -16.544 1.00 96.31 179 ALA A C 1
ATOM 1420 O O . ALA A 1 179 ? -3.829 6.406 -16.418 1.00 96.31 179 ALA A O 1
ATOM 1421 N N . SER A 1 180 ? -4.429 8.481 -17.058 1.00 94.19 180 SER A N 1
ATOM 1422 C CA . SER A 1 180 ? -3.109 8.846 -17.585 1.00 94.19 180 SER A CA 1
ATOM 1423 C C . SER A 1 180 ? -2.126 9.203 -16.472 1.00 94.19 180 SER A C 1
ATOM 1425 O O . SER A 1 180 ? -2.521 9.702 -15.417 1.00 94.19 180 SER A O 1
ATOM 1427 N N . LEU A 1 181 ? -0.827 9.040 -16.739 1.00 91.06 181 LEU A N 1
ATOM 1428 C CA . LEU A 1 181 ? 0.231 9.451 -15.809 1.00 91.06 181 LEU A CA 1
ATOM 1429 C C . LEU A 1 181 ? 0.083 10.911 -15.345 1.00 91.06 181 LEU A C 1
ATOM 1431 O O . LEU A 1 181 ? 0.178 11.174 -14.152 1.00 91.06 181 LEU A O 1
ATOM 1435 N N . SER A 1 182 ? -0.224 11.838 -16.259 1.00 90.75 182 SER A N 1
ATOM 1436 C CA . SER A 1 182 ? -0.397 13.262 -15.931 1.00 90.75 182 SER A CA 1
ATOM 1437 C C . SER A 1 182 ? -1.515 13.509 -14.916 1.00 90.75 182 SER A C 1
ATOM 1439 O O . SER A 1 182 ? -1.381 14.335 -14.021 1.00 90.75 182 SER A O 1
ATOM 1441 N N . GLU A 1 183 ? -2.631 12.785 -15.040 1.00 92.56 183 GLU A N 1
ATOM 1442 C CA . GLU A 1 183 ? -3.748 12.909 -14.106 1.00 92.56 183 GLU A CA 1
ATOM 1443 C C . GLU A 1 183 ? -3.361 12.405 -12.708 1.00 92.56 183 GLU A C 1
ATOM 1445 O O . GLU A 1 183 ? -3.731 13.008 -11.697 1.00 92.56 183 GLU A O 1
ATOM 1450 N N . LEU A 1 184 ? -2.606 11.305 -12.652 1.00 93.12 184 LEU A N 1
ATOM 1451 C CA . LEU A 1 184 ? -2.138 10.707 -11.405 1.00 93.12 184 LEU A CA 1
ATOM 1452 C C . LEU A 1 184 ? -1.128 11.617 -10.696 1.00 93.12 184 LEU A C 1
ATOM 1454 O O . LEU A 1 184 ? -1.269 11.855 -9.496 1.00 93.12 184 LEU A O 1
ATOM 1458 N N . THR A 1 185 ? -0.149 12.163 -11.425 1.00 91.56 185 THR A N 1
ATOM 1459 C CA . THR A 1 185 ? 0.864 13.070 -10.863 1.00 91.56 185 THR A CA 1
ATOM 1460 C C . THR A 1 185 ? 0.239 14.365 -10.359 1.00 91.56 185 THR A C 1
ATOM 1462 O O . THR A 1 185 ? 0.454 14.723 -9.204 1.00 91.56 185 THR A O 1
ATOM 1465 N N . ASP A 1 186 ? -0.631 15.003 -11.151 1.00 92.44 186 ASP A N 1
ATOM 1466 C CA . ASP A 1 186 ? -1.334 16.232 -10.753 1.00 92.44 186 ASP A CA 1
ATOM 1467 C C . ASP A 1 186 ? -2.154 16.040 -9.469 1.00 92.44 186 ASP A C 1
ATOM 1469 O O . ASP A 1 186 ? -2.364 16.977 -8.690 1.00 92.44 186 ASP A O 1
ATOM 1473 N N . ARG A 1 187 ? -2.677 14.825 -9.262 1.00 93.25 187 ARG A N 1
ATOM 1474 C CA . ARG A 1 187 ? -3.430 14.470 -8.062 1.00 93.25 187 ARG A CA 1
ATOM 1475 C C . ARG A 1 187 ? -2.512 14.241 -6.864 1.00 93.25 187 ARG A C 1
ATOM 1477 O O . ARG A 1 187 ? -2.830 14.753 -5.791 1.00 93.25 187 ARG A O 1
ATOM 1484 N N . LEU A 1 188 ? -1.424 13.491 -7.027 1.00 92.81 188 LEU A N 1
ATOM 1485 C CA . LEU A 1 188 ? -0.482 13.164 -5.949 1.00 92.81 188 LEU A CA 1
ATOM 1486 C C . LEU A 1 188 ? 0.298 14.391 -5.457 1.00 92.81 188 LEU A C 1
ATOM 1488 O O . LEU A 1 188 ? 0.601 14.490 -4.271 1.00 92.81 188 LEU A O 1
ATOM 1492 N N . GLU A 1 189 ? 0.566 15.360 -6.336 1.00 90.62 189 GLU A N 1
ATOM 1493 C CA . GLU A 1 189 ? 1.175 16.641 -5.957 1.00 90.62 189 GLU A CA 1
ATOM 1494 C C . GLU A 1 189 ? 0.283 17.465 -5.018 1.00 90.62 189 GLU A C 1
ATOM 1496 O O . GLU A 1 189 ? 0.777 18.162 -4.131 1.00 90.62 189 GLU A O 1
ATOM 1501 N N . LYS A 1 190 ? -1.041 17.399 -5.210 1.00 92.31 190 LYS A N 1
ATOM 1502 C CA . LYS A 1 190 ? -2.012 18.158 -4.406 1.00 92.31 190 LYS A CA 1
ATOM 1503 C C . LYS A 1 190 ? -2.313 17.489 -3.076 1.00 92.31 190 LYS A C 1
ATOM 1505 O O . LYS A 1 190 ? -2.555 18.186 -2.093 1.00 92.31 190 LYS A O 1
ATOM 1510 N N . ASP A 1 191 ? -2.332 16.163 -3.057 1.00 91.38 191 ASP A N 1
ATOM 1511 C CA . ASP A 1 191 ? -2.551 15.397 -1.842 1.00 91.38 191 ASP A CA 1
ATOM 1512 C C . ASP A 1 191 ? -1.840 14.028 -1.944 1.00 91.38 191 ASP A C 1
ATOM 1514 O O . ASP A 1 191 ? -2.104 13.270 -2.880 1.00 91.38 191 ASP A O 1
ATOM 1518 N N . PRO A 1 192 ? -0.937 13.709 -0.996 1.00 88.06 192 PRO A N 1
ATOM 1519 C CA . PRO A 1 192 ? -0.083 12.526 -1.047 1.00 88.06 192 PRO A CA 1
ATOM 1520 C C . PRO A 1 192 ? -0.799 11.212 -0.691 1.00 88.06 192 PRO A C 1
ATOM 1522 O O . PRO A 1 192 ? -0.138 10.172 -0.617 1.00 88.06 192 PRO A O 1
ATOM 1525 N N . GLU A 1 193 ? -2.107 11.226 -0.412 1.00 94.88 193 GLU A N 1
ATOM 1526 C CA . GLU A 1 193 ? -2.879 9.998 -0.221 1.00 94.88 193 GLU A CA 1
ATOM 1527 C C . GLU A 1 193 ? -2.815 9.074 -1.455 1.00 94.88 193 GLU A C 1
ATOM 1529 O O . GLU A 1 193 ? -2.814 9.545 -2.598 1.00 94.88 193 GLU A O 1
ATOM 1534 N N . PRO A 1 194 ? -2.776 7.743 -1.251 1.00 96.00 194 PRO A N 1
ATOM 1535 C CA . PRO A 1 194 ? -2.760 6.795 -2.355 1.00 96.00 194 PRO A CA 1
ATOM 1536 C C . PRO A 1 194 ? -4.031 6.894 -3.203 1.00 96.00 194 PRO A C 1
ATOM 1538 O O . PRO A 1 194 ? -5.149 6.974 -2.689 1.00 96.00 194 PRO A O 1
ATOM 1541 N N . ILE A 1 195 ? -3.859 6.796 -4.518 1.00 97.50 195 ILE A N 1
ATOM 1542 C CA . ILE A 1 195 ? -4.955 6.703 -5.479 1.00 97.50 195 ILE A CA 1
ATOM 1543 C C . ILE A 1 195 ? -5.330 5.231 -5.628 1.00 97.50 195 ILE A C 1
ATOM 1545 O O . ILE A 1 195 ? -4.477 4.386 -5.902 1.00 97.50 195 ILE A O 1
ATOM 1549 N N . LEU A 1 196 ? -6.611 4.908 -5.476 1.00 97.94 196 LEU A N 1
ATOM 1550 C CA . LEU A 1 196 ? -7.113 3.554 -5.679 1.00 97.94 196 LEU A CA 1
ATOM 1551 C C . LEU A 1 196 ? -7.537 3.354 -7.129 1.00 97.94 196 LEU A C 1
ATOM 1553 O O . LEU A 1 196 ? -8.304 4.146 -7.678 1.00 97.94 196 LEU A O 1
ATOM 1557 N N . ILE A 1 197 ? -7.072 2.267 -7.738 1.00 97.88 197 ILE A N 1
ATOM 1558 C CA . ILE A 1 197 ? -7.437 1.906 -9.104 1.00 97.88 197 ILE A CA 1
ATOM 1559 C C . ILE A 1 197 ? -8.571 0.895 -9.056 1.00 97.88 197 ILE A C 1
ATOM 1561 O O . ILE A 1 197 ? -8.397 -0.226 -8.569 1.00 97.88 197 ILE A O 1
ATOM 1565 N N . VAL A 1 198 ? -9.744 1.304 -9.532 1.00 96.88 198 VAL A N 1
ATOM 1566 C CA . VAL A 1 198 ? -10.993 0.546 -9.410 1.00 96.88 198 VAL A CA 1
ATOM 1567 C C . VAL A 1 198 ? -11.666 0.441 -10.772 1.00 96.88 198 VAL A C 1
ATOM 1569 O O . VAL A 1 198 ? -11.752 1.416 -11.515 1.00 96.88 198 VAL A O 1
ATOM 1572 N N . GLU A 1 199 ? -12.191 -0.741 -11.069 1.00 95.31 199 GLU A N 1
ATOM 1573 C CA . GLU A 1 199 ? -13.008 -1.026 -12.247 1.00 95.31 199 GLU A CA 1
ATOM 1574 C C . GLU A 1 199 ? -14.253 -1.787 -11.787 1.00 95.31 199 GLU A C 1
ATOM 1576 O O . GLU A 1 199 ? -14.143 -2.720 -10.991 1.00 95.31 199 GLU A O 1
ATOM 1581 N N . ASP A 1 200 ? -15.443 -1.346 -12.202 1.00 91.94 200 ASP A N 1
ATOM 1582 C CA . ASP A 1 200 ? -16.727 -1.952 -11.812 1.00 91.94 200 ASP A CA 1
ATOM 1583 C C . ASP A 1 200 ? -16.885 -2.174 -10.289 1.00 91.94 200 ASP A C 1
ATOM 1585 O O . ASP A 1 200 ? -17.382 -3.199 -9.820 1.00 91.94 200 ASP A O 1
ATOM 1589 N N . GLY A 1 201 ? -16.402 -1.221 -9.481 1.00 90.56 201 GLY A N 1
ATOM 1590 C CA . GLY A 1 201 ? -16.433 -1.283 -8.011 1.00 90.56 201 GLY A CA 1
ATOM 1591 C C . GLY A 1 201 ? -15.391 -2.218 -7.376 1.00 90.56 201 GLY A C 1
ATOM 1592 O O . GLY A 1 201 ? -15.242 -2.240 -6.149 1.00 90.56 201 GLY A O 1
ATOM 1593 N N . ARG A 1 202 ? -14.621 -2.958 -8.180 1.00 92.88 202 ARG A N 1
ATOM 1594 C CA . ARG A 1 202 ? -13.542 -3.840 -7.731 1.00 92.88 202 ARG A CA 1
ATOM 1595 C C . ARG A 1 202 ? -12.206 -3.105 -7.698 1.00 92.88 202 ARG A C 1
ATOM 1597 O O . ARG A 1 202 ? -11.753 -2.575 -8.706 1.00 92.88 202 ARG A O 1
ATOM 1604 N N . LEU A 1 203 ? -11.526 -3.164 -6.555 1.00 96.25 203 LEU A N 1
ATOM 1605 C CA . LEU A 1 203 ? -10.153 -2.683 -6.420 1.00 96.25 203 LEU A CA 1
ATOM 1606 C C . LEU A 1 203 ? -9.185 -3.587 -7.194 1.00 96.25 203 LEU A C 1
ATOM 1608 O O . LEU A 1 203 ? -9.089 -4.789 -6.928 1.00 96.25 203 LEU A O 1
ATOM 1612 N N . LEU A 1 204 ? -8.477 -3.000 -8.156 1.00 96.69 204 LEU A N 1
ATOM 1613 C CA . LEU A 1 204 ? -7.456 -3.661 -8.968 1.00 96.69 204 LEU A CA 1
ATOM 1614 C C . LEU A 1 204 ? -6.051 -3.411 -8.411 1.00 96.69 204 LEU A C 1
ATOM 1616 O O . LEU A 1 204 ? -5.227 -4.332 -8.356 1.00 96.69 204 LEU A O 1
ATOM 1620 N N . GLY A 1 205 ? -5.803 -2.179 -7.968 1.00 96.69 205 GLY A N 1
ATOM 1621 C CA . GLY A 1 205 ? -4.496 -1.736 -7.509 1.00 96.69 205 GLY A CA 1
ATOM 1622 C C . GLY A 1 205 ? -4.537 -0.434 -6.724 1.00 96.69 205 GLY A C 1
ATOM 1623 O O . GLY A 1 205 ? -5.600 0.149 -6.514 1.00 96.69 205 GLY A O 1
ATOM 1624 N N . LEU A 1 206 ? -3.365 0.018 -6.294 1.00 96.38 206 LEU A N 1
ATOM 1625 C CA . LEU A 1 206 ? -3.167 1.359 -5.751 1.00 96.38 206 LEU A CA 1
ATOM 1626 C C . LEU A 1 206 ? -1.907 1.989 -6.339 1.00 96.38 206 LEU A C 1
ATOM 1628 O O . LEU A 1 206 ? -1.000 1.273 -6.760 1.00 96.38 206 LEU A O 1
ATOM 1632 N N . ILE A 1 207 ? -1.877 3.316 -6.359 1.00 95.25 207 ILE A N 1
ATOM 1633 C CA . ILE A 1 207 ? -0.744 4.127 -6.800 1.00 95.25 207 ILE A CA 1
ATOM 1634 C C . ILE A 1 207 ? -0.402 5.113 -5.690 1.00 95.25 207 ILE A C 1
ATOM 1636 O O . ILE A 1 207 ? -1.273 5.786 -5.138 1.00 95.25 207 ILE A O 1
ATOM 1640 N N . THR A 1 208 ? 0.880 5.201 -5.381 1.00 93.38 208 THR A N 1
ATOM 1641 C CA . THR A 1 208 ? 1.486 6.154 -4.459 1.00 93.38 208 THR A CA 1
ATOM 1642 C C . THR A 1 208 ? 2.438 7.077 -5.212 1.00 93.38 208 THR A C 1
ATOM 1644 O O . THR A 1 208 ? 2.778 6.837 -6.369 1.00 93.38 208 THR A O 1
ATOM 1647 N N . ALA A 1 209 ? 2.937 8.110 -4.531 1.00 89.81 209 ALA A N 1
ATOM 1648 C CA . ALA A 1 209 ? 4.006 8.945 -5.070 1.00 89.81 209 ALA A CA 1
ATOM 1649 C C . ALA A 1 209 ? 5.254 8.132 -5.468 1.00 89.81 209 ALA A C 1
ATOM 1651 O O . ALA A 1 209 ? 5.926 8.504 -6.420 1.00 89.81 209 ALA A O 1
ATOM 1652 N N . PHE A 1 210 ? 5.553 7.017 -4.786 1.00 85.81 210 PHE A N 1
ATOM 1653 C CA . PHE A 1 210 ? 6.701 6.171 -5.130 1.00 85.81 210 PHE A CA 1
ATOM 1654 C C . PHE A 1 210 ? 6.566 5.494 -6.492 1.00 85.81 210 PHE A C 1
ATOM 1656 O O . PHE A 1 210 ? 7.576 5.283 -7.149 1.00 85.81 210 PHE A O 1
ATOM 1663 N N . ASP A 1 211 ? 5.342 5.209 -6.931 1.00 85.31 211 ASP A N 1
ATOM 1664 C CA . ASP A 1 211 ? 5.096 4.477 -8.176 1.00 85.31 211 ASP A CA 1
ATOM 1665 C C . ASP A 1 211 ? 5.178 5.385 -9.422 1.00 85.31 211 ASP A C 1
ATOM 1667 O O . ASP A 1 211 ? 5.186 4.895 -10.549 1.00 85.31 211 ASP A O 1
ATOM 1671 N N . VAL A 1 212 ? 5.216 6.712 -9.232 1.00 81.81 212 VAL A N 1
ATOM 1672 C CA . VAL A 1 212 ? 5.230 7.724 -10.309 1.00 81.81 212 VAL A CA 1
ATOM 1673 C C . VAL A 1 212 ? 6.492 8.603 -10.321 1.00 81.81 212 VAL A C 1
ATOM 1675 O O . VAL A 1 212 ? 6.567 9.521 -11.139 1.00 81.81 212 VAL A O 1
ATOM 1678 N N . MET A 1 213 ? 7.452 8.357 -9.418 1.00 70.75 213 MET A N 1
ATOM 1679 C CA . MET A 1 213 ? 8.759 9.043 -9.341 1.00 70.75 213 MET A CA 1
ATOM 1680 C C . MET A 1 213 ? 9.817 8.356 -10.202 1.00 70.75 213 MET A C 1
ATOM 1682 O O . MET A 1 213 ? 10.624 9.094 -10.810 1.00 70.75 213 MET A O 1
#